Protein AF-A0AAV7E0S9-F1 (afdb_monomer_lite)

Structure (mmCIF, N/CA/C/O backbone):
data_AF-A0AAV7E0S9-F1
#
_entry.id   AF-A0AAV7E0S9-F1
#
loop_
_atom_site.group_PDB
_atom_site.id
_atom_site.type_symbol
_atom_site.label_atom_id
_atom_site.label_alt_id
_atom_site.label_comp_id
_atom_site.label_asym_id
_atom_site.label_entity_id
_atom_site.label_seq_id
_atom_site.pdbx_PDB_ins_code
_atom_site.Cartn_x
_atom_site.Cartn_y
_atom_site.Cartn_z
_atom_site.occupancy
_atom_site.B_iso_or_equiv
_atom_site.auth_seq_id
_atom_site.auth_comp_id
_atom_site.auth_asym_id
_atom_site.auth_atom_id
_atom_site.pdbx_PDB_model_num
ATOM 1 N N . MET A 1 1 ? 12.510 -14.893 -68.184 1.00 37.66 1 MET A N 1
ATOM 2 C CA . MET A 1 1 ? 13.452 -15.260 -67.107 1.00 37.66 1 MET A CA 1
ATOM 3 C C . MET A 1 1 ? 13.163 -14.360 -65.919 1.00 37.66 1 MET A C 1
ATOM 5 O O . MET A 1 1 ? 13.520 -13.194 -65.956 1.00 37.66 1 MET A O 1
ATOM 9 N N . THR A 1 2 ? 12.421 -14.857 -64.933 1.00 32.09 2 THR A N 1
ATOM 10 C CA . THR A 1 2 ? 12.050 -14.130 -63.710 1.00 32.09 2 THR A CA 1
ATOM 11 C C . THR A 1 2 ? 12.703 -14.838 -62.533 1.00 32.09 2 THR A C 1
ATOM 13 O O . THR A 1 2 ? 12.288 -15.932 -62.159 1.00 32.09 2 THR A O 1
ATOM 16 N N . THR A 1 3 ? 13.769 -14.256 -61.996 1.00 35.38 3 THR A N 1
ATOM 17 C CA . THR A 1 3 ? 14.445 -14.736 -60.788 1.00 35.38 3 THR A CA 1
ATOM 18 C C . THR A 1 3 ? 13.772 -14.137 -59.558 1.00 35.38 3 THR A C 1
ATOM 20 O O . THR A 1 3 ? 13.920 -12.948 -59.284 1.00 35.38 3 THR A O 1
ATOM 23 N N . SER A 1 4 ? 13.031 -14.966 -58.823 1.00 32.66 4 SER A N 1
ATOM 24 C CA . SER A 1 4 ? 12.556 -14.667 -57.472 1.00 32.66 4 SER A CA 1
ATOM 25 C C . SER A 1 4 ? 13.720 -14.783 -56.485 1.00 32.66 4 SER A C 1
ATOM 27 O O . SER A 1 4 ? 14.323 -15.846 -56.365 1.00 32.66 4 SER A O 1
ATOM 29 N N . LEU A 1 5 ? 14.034 -13.691 -55.783 1.00 31.86 5 LEU A N 1
ATOM 30 C CA . LEU A 1 5 ? 14.926 -13.696 -54.624 1.00 31.86 5 LEU A CA 1
ATOM 31 C C . LEU A 1 5 ? 14.160 -14.212 -53.399 1.00 31.86 5 LEU A C 1
ATOM 33 O O . LEU A 1 5 ? 13.271 -13.538 -52.882 1.00 31.86 5 LEU A O 1
ATOM 37 N N . THR A 1 6 ? 14.518 -15.398 -52.925 1.00 36.94 6 THR A N 1
ATOM 38 C CA . THR A 1 6 ? 14.133 -15.918 -51.610 1.00 36.94 6 THR A CA 1
ATOM 39 C C . THR A 1 6 ? 15.010 -15.271 -50.534 1.00 36.94 6 THR A C 1
ATOM 41 O O . THR A 1 6 ? 16.235 -15.392 -50.569 1.00 36.94 6 THR A O 1
ATOM 44 N N . LEU A 1 7 ? 14.391 -14.569 -49.577 1.00 34.25 7 LEU A N 1
ATOM 45 C CA . LEU A 1 7 ? 15.068 -14.072 -48.373 1.00 34.25 7 LEU A CA 1
ATOM 46 C C . LEU A 1 7 ? 15.473 -15.241 -47.453 1.00 34.25 7 LEU A C 1
ATOM 48 O O . LEU A 1 7 ? 14.687 -16.177 -47.296 1.00 34.25 7 LEU A O 1
ATOM 52 N N . PRO A 1 8 ? 16.639 -15.176 -46.784 1.00 39.19 8 PRO A N 1
ATOM 53 C CA . PRO A 1 8 ? 17.005 -16.149 -45.765 1.00 39.19 8 PRO A CA 1
ATOM 54 C C . PRO A 1 8 ? 16.226 -15.896 -44.466 1.00 39.19 8 PRO A C 1
ATOM 56 O O . PRO A 1 8 ? 16.182 -14.782 -43.945 1.00 39.19 8 PRO A O 1
ATOM 59 N N . THR A 1 9 ? 15.624 -16.957 -43.936 1.00 38.28 9 THR A N 1
ATOM 60 C CA . THR A 1 9 ? 15.009 -17.006 -42.607 1.00 38.28 9 THR A CA 1
ATOM 61 C C . THR A 1 9 ? 16.105 -16.903 -41.539 1.00 38.28 9 THR A C 1
ATOM 63 O O . THR A 1 9 ? 17.020 -17.724 -41.509 1.00 38.28 9 THR A O 1
ATOM 66 N N . LEU A 1 10 ? 16.035 -15.879 -40.684 1.00 34.81 10 LEU A N 1
ATOM 67 C CA . LEU A 1 10 ? 16.933 -15.706 -39.535 1.00 34.81 10 LEU A CA 1
ATOM 68 C C . LEU A 1 10 ? 16.708 -16.823 -38.494 1.00 34.81 10 LEU A C 1
ATOM 70 O O . LEU A 1 10 ? 15.558 -17.213 -38.276 1.00 34.81 10 LEU A O 1
ATOM 74 N N . PRO A 1 11 ? 17.765 -17.327 -37.827 1.00 38.25 11 PRO A N 1
ATOM 75 C CA . PRO A 1 11 ? 17.615 -18.284 -36.740 1.00 38.25 11 PRO A CA 1
ATOM 76 C C . PRO A 1 11 ? 16.991 -17.608 -35.512 1.00 38.25 11 PRO A C 1
ATOM 78 O O . PRO A 1 11 ? 17.287 -16.455 -35.200 1.00 38.25 11 PRO A O 1
ATOM 81 N N . ALA A 1 12 ? 16.129 -18.340 -34.807 1.00 38.75 12 ALA A N 1
ATOM 82 C CA . ALA A 1 12 ? 15.565 -17.919 -33.533 1.00 38.75 12 ALA A CA 1
ATOM 83 C C . ALA A 1 12 ? 16.687 -17.780 -32.493 1.00 38.75 12 ALA A C 1
ATOM 85 O O . ALA A 1 12 ? 17.199 -18.774 -31.979 1.00 38.75 12 ALA A O 1
ATOM 86 N N . SER A 1 13 ? 17.084 -16.545 -32.194 1.00 35.53 13 SER A N 1
ATOM 87 C CA . SER A 1 13 ? 17.999 -16.249 -31.097 1.00 35.53 13 SER A CA 1
ATOM 88 C C . SER A 1 13 ? 17.303 -16.542 -29.769 1.00 35.53 13 SER A C 1
ATOM 90 O O . SER A 1 13 ? 16.477 -15.760 -29.299 1.00 35.53 13 SER A O 1
ATOM 92 N N . THR A 1 14 ? 17.645 -17.664 -29.141 1.00 39.66 14 THR A N 1
ATOM 93 C CA . THR A 1 14 ? 17.431 -17.889 -27.707 1.00 39.66 14 THR A CA 1
ATOM 94 C C . THR A 1 14 ? 18.266 -16.873 -26.930 1.00 39.66 14 THR A C 1
ATOM 96 O O . THR A 1 14 ? 19.431 -17.106 -26.614 1.00 39.66 14 THR A O 1
ATOM 99 N N . SER A 1 15 ? 17.675 -15.705 -26.683 1.00 41.00 15 SER A N 1
ATOM 100 C CA . SER A 1 15 ? 18.210 -14.672 -25.802 1.00 41.00 15 SER A CA 1
ATOM 101 C C . SER A 1 15 ? 18.203 -15.206 -24.367 1.00 41.00 15 SER A C 1
ATOM 103 O O . SER A 1 15 ? 17.142 -15.411 -23.776 1.00 41.00 15 SER A O 1
ATOM 105 N N . LEU A 1 16 ? 19.390 -15.477 -23.813 1.00 42.72 16 LE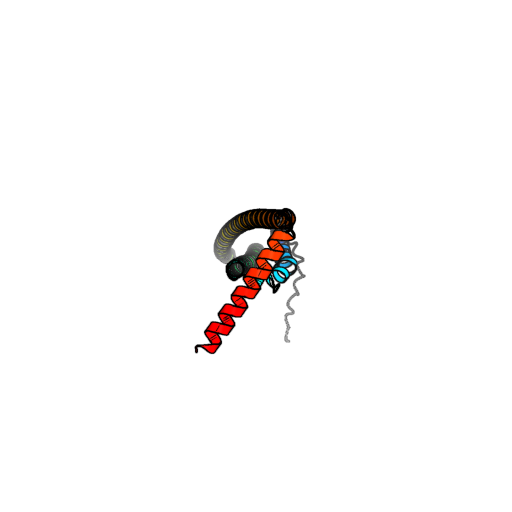U A N 1
ATOM 106 C CA . LEU A 1 16 ? 19.550 -15.630 -22.370 1.00 42.72 16 LEU A CA 1
ATOM 107 C C . LEU A 1 16 ? 19.201 -14.279 -21.733 1.00 42.72 16 LEU A C 1
ATOM 109 O O . LEU A 1 16 ? 19.945 -13.311 -21.889 1.00 42.72 16 LEU A O 1
ATOM 113 N N . ALA A 1 17 ? 18.070 -14.219 -21.029 1.00 44.62 17 ALA A N 1
ATOM 114 C CA . ALA A 1 17 ? 17.696 -13.055 -20.238 1.00 44.62 17 ALA A CA 1
ATOM 115 C C . ALA A 1 17 ? 18.834 -12.709 -19.267 1.00 44.62 17 ALA A C 1
ATOM 117 O O . ALA A 1 17 ? 19.347 -13.575 -18.555 1.00 44.62 17 ALA A O 1
ATOM 118 N N . THR A 1 18 ? 19.237 -11.441 -19.243 1.00 57.47 18 THR A N 1
ATOM 119 C CA . THR A 1 18 ? 20.256 -10.965 -18.302 1.00 57.47 18 THR A CA 1
ATOM 120 C C . THR A 1 18 ? 19.759 -11.126 -16.856 1.00 57.47 18 THR A C 1
ATOM 122 O O . THR A 1 18 ? 18.550 -11.053 -16.616 1.00 57.47 18 THR A O 1
ATOM 125 N N . PRO A 1 19 ? 20.654 -11.299 -15.862 1.00 48.62 19 PRO A N 1
ATOM 126 C CA . PRO A 1 19 ? 20.266 -11.464 -14.456 1.00 48.62 19 PRO A CA 1
ATOM 127 C C . PRO A 1 19 ? 19.319 -10.362 -13.956 1.00 48.62 19 PRO A C 1
ATOM 129 O O . PRO A 1 19 ? 18.388 -10.626 -13.202 1.00 48.62 19 PRO A O 1
ATOM 132 N N . SER A 1 20 ? 19.496 -9.134 -14.450 1.00 44.38 20 SER A N 1
ATOM 133 C CA . SER A 1 20 ? 18.643 -7.981 -14.147 1.00 44.38 20 SER A CA 1
ATOM 134 C C . SER A 1 20 ? 17.226 -8.102 -14.730 1.00 44.38 20 SER A C 1
ATOM 136 O O . SER A 1 20 ? 16.265 -7.711 -14.075 1.00 44.38 20 SER A O 1
ATOM 138 N N . GLN A 1 21 ? 17.067 -8.677 -15.929 1.00 51.97 21 GLN A N 1
ATOM 139 C CA . GLN A 1 21 ? 15.748 -8.969 -16.508 1.00 51.97 21 GLN A CA 1
ATOM 140 C C . GLN A 1 21 ? 15.046 -10.106 -15.765 1.00 51.97 21 GLN A C 1
ATOM 142 O O . GLN A 1 21 ? 13.834 -10.043 -15.565 1.00 51.97 21 GLN A O 1
ATOM 147 N N . GLN A 1 22 ? 15.796 -11.119 -15.316 1.00 56.62 22 GLN A N 1
ATOM 148 C CA . GLN A 1 22 ? 15.237 -12.180 -14.482 1.00 56.62 22 GLN A CA 1
ATOM 149 C C . GLN A 1 22 ? 14.738 -11.613 -13.154 1.00 56.62 22 GLN A C 1
ATOM 151 O O . GLN A 1 22 ? 13.585 -11.857 -12.821 1.00 56.62 22 GLN A O 1
ATOM 156 N N . LEU A 1 23 ? 15.533 -10.780 -12.472 1.00 52.88 23 LEU A N 1
ATOM 157 C CA . LEU A 1 23 ? 15.145 -10.101 -11.231 1.00 52.88 23 LEU A CA 1
ATOM 158 C C . LEU A 1 23 ? 13.904 -9.218 -11.408 1.00 52.88 23 LEU A C 1
ATOM 160 O O . LEU A 1 23 ? 12.963 -9.354 -10.638 1.00 52.88 23 LEU A O 1
ATOM 164 N N . LEU A 1 24 ? 13.840 -8.382 -12.447 1.00 53.94 24 LEU A N 1
ATOM 165 C CA . LEU A 1 24 ? 12.668 -7.531 -12.710 1.00 53.94 24 LEU A CA 1
ATOM 166 C C . LEU A 1 24 ? 11.418 -8.335 -13.096 1.00 53.94 24 LEU A C 1
ATOM 168 O O . LEU A 1 24 ? 10.309 -7.966 -12.711 1.00 53.94 24 LEU A O 1
ATOM 172 N N . SER A 1 25 ? 11.567 -9.441 -13.835 1.00 59.47 25 SER A N 1
ATOM 173 C CA . SER A 1 25 ? 10.435 -10.329 -14.143 1.00 59.47 25 SER A CA 1
ATOM 174 C C . SER A 1 25 ? 9.980 -11.121 -12.917 1.00 59.47 25 SER A C 1
ATOM 176 O O . SER A 1 25 ? 8.787 -11.346 -12.746 1.00 59.47 25 SER A O 1
ATOM 178 N N . HIS A 1 26 ? 10.916 -11.503 -12.046 1.00 59.47 26 HIS A N 1
ATOM 179 C CA . HIS A 1 26 ? 10.638 -12.285 -10.851 1.00 59.47 26 HIS A CA 1
ATOM 180 C C . HIS A 1 26 ? 10.014 -11.406 -9.769 1.00 59.47 26 HIS A C 1
ATOM 182 O O . HIS A 1 26 ? 8.978 -11.765 -9.236 1.00 59.47 26 HIS A O 1
ATOM 188 N N . VAL A 1 27 ? 10.558 -10.213 -9.515 1.00 61.06 27 VAL A N 1
ATOM 189 C CA . VAL A 1 27 ? 9.985 -9.235 -8.578 1.00 61.06 27 VAL A CA 1
ATOM 190 C C . VAL A 1 27 ? 8.634 -8.734 -9.082 1.00 61.06 27 VAL A C 1
ATOM 192 O O . VAL A 1 27 ? 7.668 -8.752 -8.325 1.00 61.06 27 VAL A O 1
ATOM 195 N N . GLY A 1 28 ? 8.523 -8.372 -10.366 1.00 61.47 28 GLY A N 1
ATOM 196 C CA . GLY A 1 28 ? 7.249 -7.963 -10.961 1.00 61.47 28 GLY A CA 1
ATOM 197 C C . GLY A 1 28 ? 6.204 -9.083 -10.940 1.00 61.47 28 GLY A C 1
ATOM 198 O O . GLY A 1 28 ? 5.054 -8.843 -10.584 1.00 61.47 28 GLY A O 1
ATOM 199 N N . GLY A 1 29 ? 6.607 -10.317 -11.255 1.00 65.31 29 GLY A N 1
ATOM 200 C CA . GLY A 1 29 ? 5.747 -11.500 -11.210 1.00 65.31 29 GLY A CA 1
ATOM 201 C C . GLY A 1 29 ? 5.296 -11.855 -9.795 1.00 65.31 29 GLY A C 1
ATOM 202 O O . GLY A 1 29 ? 4.108 -12.068 -9.577 1.00 65.31 29 GLY A O 1
ATOM 203 N N . VAL A 1 30 ? 6.213 -11.848 -8.824 1.00 68.00 30 VAL A N 1
ATOM 204 C CA . VAL A 1 30 ? 5.919 -12.115 -7.410 1.00 68.00 30 VAL A CA 1
ATOM 205 C C . VAL A 1 30 ? 5.025 -11.021 -6.830 1.00 68.00 30 VAL A C 1
ATOM 207 O O . VAL A 1 30 ? 4.052 -11.353 -6.163 1.00 68.00 30 VAL A O 1
ATOM 210 N N . MET A 1 31 ? 5.264 -9.739 -7.127 1.00 58.69 31 MET A N 1
ATOM 211 C CA . MET A 1 31 ? 4.368 -8.661 -6.687 1.00 58.69 31 MET A CA 1
ATOM 212 C C . MET A 1 31 ? 2.963 -8.795 -7.281 1.00 58.69 31 MET A C 1
ATOM 214 O O . MET A 1 31 ? 1.985 -8.709 -6.542 1.00 58.69 31 MET A O 1
ATOM 218 N N . LEU A 1 32 ? 2.842 -9.061 -8.588 1.00 63.41 32 LEU A N 1
ATOM 219 C CA . LEU A 1 32 ? 1.545 -9.282 -9.245 1.00 63.41 32 LEU A CA 1
ATOM 220 C C . LEU A 1 32 ? 0.809 -10.507 -8.690 1.00 63.41 32 LEU A C 1
ATOM 222 O O . LEU A 1 32 ? -0.418 -10.492 -8.576 1.00 63.41 32 LEU A O 1
ATOM 226 N N . GLN A 1 33 ? 1.546 -11.559 -8.342 1.00 63.84 33 GLN A N 1
ATOM 227 C CA . GLN A 1 33 ? 0.989 -12.804 -7.827 1.00 63.84 33 GLN A CA 1
ATOM 228 C C . GLN A 1 33 ? 0.574 -12.679 -6.356 1.00 63.84 33 GLN A C 1
ATOM 230 O O . GLN A 1 33 ? -0.543 -13.049 -6.009 1.00 63.84 33 GLN A O 1
ATOM 235 N N . VAL A 1 34 ? 1.397 -12.053 -5.508 1.00 65.19 34 VAL A N 1
ATOM 236 C CA . VAL A 1 34 ? 1.030 -11.705 -4.123 1.00 65.19 34 VAL A CA 1
ATOM 237 C C . VAL A 1 34 ? -0.187 -10.779 -4.106 1.00 65.19 34 VAL A C 1
ATOM 239 O O . VAL A 1 34 ? -1.102 -10.979 -3.308 1.00 65.19 34 VAL A O 1
ATOM 242 N N . TRP A 1 35 ? -0.249 -9.810 -5.023 1.00 61.53 35 TRP A N 1
ATOM 243 C CA . TRP A 1 35 ? -1.396 -8.917 -5.143 1.00 61.53 35 TRP A CA 1
ATOM 244 C C . TRP A 1 35 ? -2.680 -9.676 -5.493 1.00 61.53 35 TRP A C 1
ATOM 246 O O . TRP A 1 35 ? -3.667 -9.548 -4.766 1.00 61.53 35 TRP A O 1
ATOM 256 N N . ARG A 1 36 ? -2.646 -10.505 -6.549 1.00 62.44 36 ARG A N 1
ATOM 257 C CA . ARG A 1 36 ? -3.797 -11.294 -7.020 1.00 62.44 36 ARG A CA 1
ATOM 258 C C . ARG A 1 36 ? -4.282 -12.298 -5.974 1.00 62.44 36 ARG A C 1
ATOM 260 O O . ARG A 1 36 ? -5.489 -12.440 -5.785 1.00 62.44 36 ARG A O 1
ATOM 267 N N . ASP A 1 37 ? -3.356 -12.987 -5.315 1.00 59.59 37 ASP A N 1
ATOM 268 C CA . ASP A 1 37 ? -3.689 -14.163 -4.511 1.00 59.59 37 ASP A CA 1
ATOM 269 C C . ASP A 1 37 ? -3.928 -13.823 -3.031 1.00 59.59 37 ASP A C 1
ATOM 271 O O . ASP A 1 37 ? -4.678 -14.530 -2.359 1.00 59.59 37 ASP A O 1
ATOM 275 N N . GLN A 1 38 ? -3.329 -12.745 -2.505 1.00 61.38 38 GLN A N 1
ATOM 276 C CA . GLN A 1 38 ? -3.401 -12.421 -1.071 1.00 61.38 38 GLN A CA 1
ATOM 277 C C . GLN A 1 38 ? -4.124 -11.107 -0.760 1.00 61.38 38 GLN A C 1
ATOM 279 O O . GLN A 1 38 ? -4.836 -11.037 0.244 1.00 61.38 38 GLN A O 1
ATOM 284 N N . ILE A 1 39 ? -3.970 -10.074 -1.595 1.00 57.25 39 ILE A N 1
ATOM 285 C CA . ILE A 1 39 ? -4.474 -8.725 -1.287 1.00 57.25 39 ILE A CA 1
ATOM 286 C C . ILE A 1 39 ? -5.893 -8.524 -1.832 1.00 57.25 39 ILE A C 1
ATOM 288 O O . ILE A 1 39 ? -6.784 -8.112 -1.085 1.00 57.25 39 ILE A O 1
ATOM 292 N N . THR A 1 40 ? -6.141 -8.869 -3.102 1.00 58.41 40 THR A N 1
ATOM 293 C CA . THR A 1 40 ? -7.457 -8.674 -3.745 1.00 58.41 40 THR A CA 1
ATOM 294 C C . THR A 1 40 ? -8.613 -9.370 -3.002 1.00 58.41 40 THR A C 1
ATOM 296 O O . THR A 1 40 ? -9.648 -8.734 -2.804 1.00 58.41 40 THR A O 1
ATOM 299 N N . PRO A 1 41 ? -8.473 -10.624 -2.520 1.00 57.81 41 PRO A N 1
ATOM 300 C CA . PRO A 1 41 ? -9.559 -11.308 -1.813 1.00 57.81 41 PRO A CA 1
ATOM 301 C C . PRO A 1 41 ? -9.844 -10.730 -0.420 1.00 57.81 41 PRO A C 1
ATOM 303 O O . PRO A 1 41 ? -10.984 -10.767 0.035 1.00 57.81 41 PRO A O 1
ATOM 306 N N . ARG A 1 42 ? -8.822 -10.197 0.267 1.00 56.62 42 ARG A N 1
ATOM 307 C CA . ARG A 1 42 ? -8.949 -9.670 1.636 1.00 56.62 42 ARG A CA 1
ATOM 308 C C . ARG A 1 42 ? -9.558 -8.272 1.673 1.00 56.62 42 ARG A C 1
ATOM 310 O O . ARG A 1 42 ? -10.380 -8.006 2.542 1.00 56.62 42 ARG A O 1
ATOM 317 N N . MET A 1 43 ? -9.217 -7.415 0.709 1.00 49.41 43 MET A N 1
ATOM 318 C CA . MET A 1 43 ? -9.776 -6.058 0.619 1.00 49.41 43 MET A CA 1
ATOM 319 C C . MET A 1 43 ? -11.208 -6.015 0.070 1.00 49.41 43 MET A C 1
ATOM 321 O O . MET A 1 43 ? -11.935 -5.065 0.334 1.00 49.41 43 MET A O 1
ATOM 325 N N . LEU A 1 44 ? -11.639 -7.050 -0.659 1.00 54.00 44 LEU A N 1
ATOM 326 C CA . LEU A 1 44 ? -13.015 -7.182 -1.156 1.00 54.00 44 LEU A CA 1
ATOM 327 C C . LEU A 1 44 ? -13.945 -7.929 -0.185 1.00 54.00 44 LEU A C 1
ATOM 329 O O . LEU A 1 44 ? -15.097 -8.197 -0.531 1.00 54.00 44 LEU A O 1
ATOM 333 N N . SER A 1 45 ? -13.473 -8.273 1.019 1.00 55.75 45 SER A N 1
ATOM 334 C CA . SER A 1 45 ? -14.324 -8.926 2.011 1.00 55.75 45 SER A CA 1
ATOM 335 C C . SER A 1 45 ? -15.383 -7.936 2.527 1.00 55.75 45 SER A C 1
ATOM 337 O O . SER A 1 45 ? -15.021 -6.844 2.974 1.00 55.75 45 SER A O 1
ATOM 339 N N . PRO A 1 46 ? -16.685 -8.285 2.498 1.00 55.84 46 PRO A N 1
ATOM 340 C CA . PRO A 1 46 ? -17.773 -7.368 2.847 1.00 55.84 46 PRO A CA 1
ATOM 341 C C . PRO A 1 46 ? -17.698 -6.807 4.276 1.00 55.84 46 PRO A C 1
ATOM 343 O O . PRO A 1 46 ? -18.286 -5.759 4.545 1.00 55.84 46 PRO A O 1
ATOM 346 N N . ASP A 1 47 ? -16.955 -7.462 5.170 1.00 54.12 47 ASP A N 1
ATOM 347 C CA . ASP A 1 47 ? -16.751 -7.014 6.549 1.00 54.12 47 ASP A CA 1
ATOM 348 C C . ASP A 1 47 ? -15.790 -5.815 6.664 1.00 54.12 47 ASP A C 1
ATOM 350 O O . ASP A 1 47 ? -15.962 -4.990 7.555 1.00 54.12 47 ASP A O 1
ATOM 354 N N . VAL A 1 48 ? -14.834 -5.658 5.738 1.00 52.44 48 VAL A N 1
ATOM 355 C CA . VAL A 1 48 ? -13.866 -4.537 5.724 1.00 52.44 48 VAL A CA 1
ATOM 356 C C . VAL A 1 48 ? -14.481 -3.271 5.110 1.00 52.44 48 VAL A C 1
ATOM 358 O O . VAL A 1 48 ? -14.127 -2.153 5.468 1.00 52.44 48 VAL A O 1
ATOM 361 N N . VAL A 1 49 ? -15.464 -3.432 4.220 1.00 51.56 49 VAL A N 1
ATOM 362 C CA . VAL A 1 49 ? -16.109 -2.331 3.478 1.00 51.56 49 VAL A CA 1
ATOM 363 C C . VAL A 1 49 ? -17.078 -1.510 4.349 1.00 51.56 49 VAL A C 1
ATOM 365 O O . VAL A 1 49 ? -17.473 -0.411 3.962 1.00 51.56 49 VAL A O 1
ATOM 368 N N . ARG A 1 50 ? -17.475 -2.005 5.531 1.00 54.41 50 ARG A N 1
ATOM 369 C CA . ARG A 1 50 ? -18.431 -1.305 6.411 1.00 54.41 50 ARG A CA 1
ATOM 370 C C . ARG A 1 50 ? -17.832 -0.145 7.205 1.00 54.41 50 ARG A C 1
ATOM 372 O O . ARG A 1 50 ? -18.591 0.751 7.569 1.00 54.41 50 ARG A O 1
ATOM 379 N N . ASP A 1 51 ? -16.518 -0.117 7.418 1.00 51.75 51 ASP A N 1
ATOM 380 C CA . ASP A 1 51 ? -15.845 1.028 8.033 1.00 51.75 51 ASP A CA 1
ATOM 381 C C . ASP A 1 51 ? -15.391 2.012 6.953 1.00 51.75 51 ASP A C 1
ATOM 383 O O . ASP A 1 51 ? -14.399 1.817 6.251 1.00 51.75 51 ASP A O 1
ATOM 387 N N . THR A 1 52 ? -16.133 3.111 6.810 1.00 51.31 52 THR A N 1
ATOM 388 C CA . THR A 1 52 ? -15.909 4.114 5.758 1.00 51.31 52 THR A CA 1
ATOM 389 C C . THR A 1 52 ? -14.545 4.804 5.843 1.00 51.31 52 THR A C 1
ATOM 391 O O . THR A 1 52 ? -14.082 5.328 4.837 1.00 51.31 52 THR A O 1
ATOM 394 N N . SER A 1 53 ? -13.895 4.801 7.013 1.00 53.25 53 SER A N 1
ATOM 395 C CA . SER A 1 53 ? -12.522 5.303 7.190 1.00 53.25 53 SER A CA 1
ATOM 396 C C . SER A 1 53 ? -11.490 4.341 6.589 1.00 53.25 53 SER A C 1
ATOM 398 O O . SER A 1 53 ? -10.687 4.766 5.764 1.00 53.25 53 SER A O 1
ATOM 400 N N . LEU A 1 54 ? -11.581 3.042 6.891 1.00 54.97 54 LEU A N 1
ATOM 401 C CA . LEU A 1 54 ? -10.709 2.004 6.322 1.00 54.97 54 LEU A CA 1
ATOM 402 C C . LEU A 1 54 ? -10.889 1.856 4.804 1.00 54.97 54 LEU A C 1
ATOM 404 O O . LEU A 1 54 ? -9.938 1.564 4.080 1.00 54.97 54 LEU A O 1
ATOM 408 N N . ALA A 1 55 ? -12.097 2.108 4.296 1.00 56.03 55 ALA A N 1
ATOM 409 C CA . ALA A 1 55 ? -12.379 2.078 2.864 1.00 56.03 55 ALA A CA 1
ATOM 410 C C . ALA A 1 55 ? -11.674 3.202 2.074 1.00 56.03 55 ALA A C 1
ATOM 412 O O . ALA A 1 55 ? -11.383 3.024 0.888 1.00 56.03 55 ALA A O 1
ATOM 413 N N . VAL A 1 56 ? -11.400 4.358 2.691 1.00 58.31 56 VAL A N 1
ATOM 414 C CA . VAL A 1 56 ? -10.675 5.465 2.038 1.00 58.31 56 VAL A CA 1
ATOM 415 C C . VAL A 1 56 ? -9.182 5.143 1.947 1.00 58.31 56 VAL A C 1
ATOM 417 O O . VAL A 1 56 ? -8.609 5.265 0.862 1.00 58.31 56 VAL A O 1
ATOM 420 N N . ASP A 1 57 ? -8.592 4.627 3.026 1.00 65.75 57 ASP A N 1
ATOM 421 C CA . ASP A 1 57 ? -7.173 4.248 3.063 1.00 65.75 57 ASP A CA 1
ATOM 422 C C . ASP A 1 57 ? -6.879 3.047 2.151 1.00 65.75 57 ASP A C 1
ATOM 424 O O . ASP A 1 57 ? -5.916 3.060 1.381 1.00 65.75 57 ASP A O 1
ATOM 428 N N . ALA A 1 58 ? -7.773 2.053 2.107 1.00 62.97 58 ALA A N 1
ATOM 429 C CA . ALA A 1 58 ? -7.651 0.922 1.187 1.00 62.97 58 ALA A CA 1
ATOM 430 C C . ALA A 1 58 ? -7.679 1.361 -0.290 1.00 62.97 58 ALA A C 1
ATOM 432 O O . ALA A 1 58 ? -6.892 0.870 -1.099 1.00 62.97 58 ALA A O 1
ATOM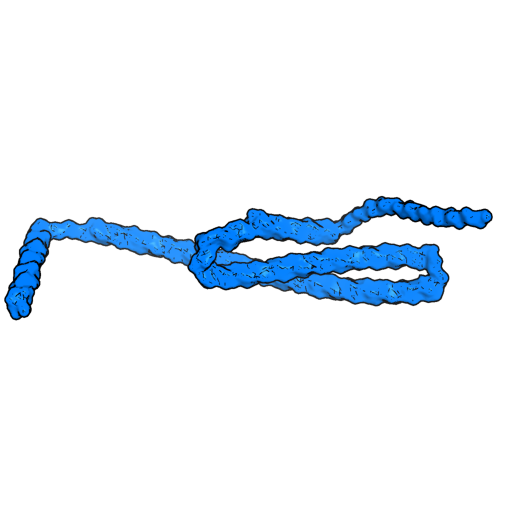 433 N N . ASN A 1 59 ? -8.540 2.317 -0.660 1.00 69.94 59 ASN A N 1
ATOM 434 C CA . ASN A 1 59 ? -8.584 2.842 -2.029 1.00 69.94 59 ASN A CA 1
ATOM 435 C C . ASN A 1 59 ? -7.319 3.631 -2.396 1.00 69.94 59 ASN A C 1
ATOM 437 O O . ASN A 1 59 ? -6.859 3.545 -3.538 1.00 69.94 59 ASN A O 1
ATOM 441 N N . PHE A 1 60 ? -6.742 4.373 -1.447 1.00 71.19 60 PHE A N 1
ATOM 442 C CA . PHE A 1 60 ? -5.465 5.058 -1.645 1.00 71.19 60 PHE A CA 1
ATOM 443 C C . PHE A 1 60 ? -4.329 4.056 -1.900 1.00 71.19 60 PHE A C 1
ATOM 445 O O . PHE A 1 60 ? -3.620 4.174 -2.902 1.00 71.19 60 PHE A O 1
ATOM 452 N N . ILE A 1 61 ? -4.231 3.013 -1.069 1.00 67.06 61 ILE A N 1
ATOM 453 C CA . ILE A 1 61 ? -3.237 1.939 -1.214 1.00 67.06 61 ILE A CA 1
ATOM 454 C C . ILE A 1 61 ? -3.413 1.203 -2.550 1.00 67.06 61 ILE A C 1
ATOM 456 O O . ILE A 1 61 ? -2.441 0.995 -3.277 1.00 67.06 61 ILE A O 1
ATOM 460 N N . ILE A 1 62 ? -4.648 0.858 -2.935 1.00 72.12 62 ILE A N 1
ATOM 461 C CA . ILE A 1 62 ? -4.942 0.208 -4.226 1.00 72.12 62 ILE A CA 1
ATOM 462 C C . ILE A 1 62 ? -4.475 1.081 -5.395 1.00 72.12 62 ILE A C 1
ATOM 464 O O . ILE A 1 62 ? -3.860 0.571 -6.334 1.00 72.12 62 ILE A O 1
ATOM 468 N N . ARG A 1 63 ? -4.732 2.392 -5.344 1.00 75.50 63 ARG A N 1
ATOM 469 C CA . ARG A 1 63 ? -4.310 3.325 -6.393 1.00 75.50 63 ARG A CA 1
ATOM 470 C C . ARG A 1 63 ? -2.787 3.413 -6.489 1.00 75.50 63 ARG A C 1
ATOM 472 O O . ARG A 1 63 ? -2.255 3.351 -7.595 1.00 75.50 63 ARG A O 1
ATOM 479 N N . LYS A 1 64 ? -2.088 3.486 -5.353 1.00 73.31 64 LYS A N 1
ATOM 480 C CA . LYS A 1 64 ? -0.619 3.505 -5.316 1.00 73.31 64 LYS A CA 1
ATOM 481 C C . LYS A 1 64 ? -0.008 2.218 -5.856 1.00 73.31 64 LYS A C 1
ATOM 483 O O . LYS A 1 64 ? 0.913 2.264 -6.665 1.00 73.31 64 LYS A O 1
ATOM 488 N N . LEU A 1 65 ? -0.583 1.068 -5.518 1.00 70.81 65 LEU A N 1
ATOM 489 C CA . LEU A 1 65 ? -0.149 -0.218 -6.066 1.00 70.81 65 LEU A CA 1
ATOM 490 C C . LEU A 1 65 ? -0.381 -0.322 -7.583 1.00 70.81 65 LEU A C 1
ATOM 492 O O . LEU A 1 65 ? 0.447 -0.893 -8.294 1.00 70.81 65 LEU A O 1
ATOM 496 N N . GLN A 1 66 ? -1.475 0.245 -8.102 1.00 75.88 66 GLN A N 1
ATOM 497 C CA . GLN A 1 66 ? -1.713 0.321 -9.547 1.00 75.88 66 GLN A CA 1
ATOM 498 C C . GLN A 1 66 ? -0.697 1.228 -10.256 1.00 75.88 66 GLN A C 1
ATOM 500 O O . GLN A 1 66 ? -0.232 0.865 -11.338 1.00 75.88 66 GLN A O 1
ATOM 505 N N . GLU A 1 67 ? -0.327 2.363 -9.652 1.00 75.44 67 GLU A N 1
ATOM 506 C CA . GLU A 1 67 ? 0.742 3.247 -10.147 1.00 75.44 67 GLU A CA 1
ATOM 507 C C . GLU A 1 67 ? 2.076 2.487 -10.231 1.00 75.44 67 GLU A C 1
ATOM 509 O O . GLU A 1 67 ? 2.650 2.379 -11.317 1.00 75.44 67 GLU A O 1
ATOM 514 N N . VAL A 1 68 ? 2.490 1.826 -9.143 1.00 72.62 68 VAL A N 1
ATOM 515 C CA . VAL A 1 68 ? 3.726 1.022 -9.097 1.00 72.62 68 VAL A CA 1
ATOM 516 C C . VAL A 1 68 ? 3.711 -0.104 -10.136 1.00 72.62 68 VAL A C 1
ATOM 518 O O . VAL A 1 68 ? 4.678 -0.290 -10.875 1.00 72.62 68 VAL A O 1
ATOM 521 N N . SER A 1 69 ? 2.602 -0.840 -10.269 1.00 76.06 69 SER A N 1
ATOM 522 C CA . SER A 1 69 ? 2.478 -1.899 -11.282 1.00 76.06 69 SER A CA 1
ATOM 523 C C . SER A 1 69 ? 2.619 -1.360 -12.710 1.00 76.06 69 SER A C 1
ATOM 525 O O . SER A 1 69 ? 3.173 -2.037 -13.587 1.00 76.06 69 SER A O 1
ATOM 527 N N . HIS A 1 70 ? 2.099 -0.161 -12.969 1.00 76.75 70 HIS A N 1
ATOM 528 C CA . HIS A 1 70 ? 2.202 0.477 -14.272 1.00 76.75 70 HIS A CA 1
ATOM 529 C C . HIS A 1 70 ? 3.646 0.915 -14.563 1.00 76.75 70 HIS A C 1
ATOM 531 O O . HIS A 1 70 ? 4.143 0.698 -15.674 1.00 76.75 70 HIS A O 1
ATOM 537 N N . ASP A 1 71 ? 4.351 1.437 -13.561 1.00 75.62 71 ASP A N 1
ATOM 538 C CA . ASP A 1 71 ? 5.748 1.855 -13.683 1.00 75.62 71 ASP A CA 1
ATOM 539 C C . ASP A 1 71 ? 6.705 0.670 -13.860 1.00 75.62 71 ASP A C 1
ATOM 541 O O . ASP A 1 71 ? 7.574 0.713 -14.736 1.00 75.62 71 ASP A O 1
ATOM 545 N N . VAL A 1 72 ? 6.472 -0.452 -13.170 1.00 75.06 72 VAL A N 1
ATOM 546 C CA . VAL A 1 72 ? 7.203 -1.714 -13.403 1.00 75.06 72 VAL A CA 1
ATOM 547 C C . VAL A 1 72 ? 7.039 -2.191 -14.850 1.00 75.06 72 VAL A C 1
ATOM 549 O O . VAL A 1 72 ? 8.005 -2.615 -15.491 1.00 75.06 72 VAL A O 1
ATOM 552 N N . THR A 1 73 ? 5.837 -2.068 -15.415 1.00 78.25 73 THR A N 1
ATOM 553 C CA . THR A 1 73 ? 5.587 -2.441 -16.816 1.00 78.25 73 THR A CA 1
ATOM 554 C C . THR A 1 73 ? 6.340 -1.516 -17.782 1.00 78.25 73 THR A C 1
ATOM 556 O O . THR A 1 73 ? 6.942 -1.981 -18.754 1.00 78.25 73 THR A O 1
ATOM 559 N N . ARG A 1 74 ? 6.383 -0.204 -17.507 1.00 77.19 74 ARG A N 1
ATOM 560 C CA . ARG A 1 74 ? 7.176 0.755 -18.300 1.00 77.19 74 ARG A CA 1
ATOM 561 C C . ARG A 1 74 ? 8.672 0.453 -18.224 1.00 77.19 74 ARG A C 1
ATOM 563 O O . ARG A 1 74 ? 9.337 0.458 -19.261 1.00 77.19 74 ARG A O 1
ATOM 570 N N . LEU A 1 75 ? 9.188 0.137 -17.035 1.00 75.19 75 LEU A N 1
ATOM 571 C CA . LEU A 1 75 ? 10.580 -0.268 -16.810 1.00 75.19 75 LEU A CA 1
ATOM 572 C C . LEU A 1 75 ? 10.961 -1.499 -17.644 1.00 75.19 75 LEU A C 1
ATOM 574 O O . LEU A 1 75 ? 12.023 -1.517 -18.274 1.00 75.19 75 LEU A O 1
ATOM 578 N N . GLN A 1 76 ? 10.083 -2.504 -17.722 1.00 78.62 76 GLN A N 1
ATOM 579 C CA . GLN A 1 76 ? 10.307 -3.685 -18.563 1.00 78.62 76 GLN A CA 1
ATOM 580 C C . GLN A 1 76 ? 10.401 -3.323 -20.052 1.00 78.62 76 GLN A C 1
ATOM 582 O O . GLN A 1 76 ? 11.338 -3.753 -20.730 1.00 78.62 76 GLN A O 1
ATOM 587 N N . VAL A 1 77 ? 9.494 -2.480 -20.555 1.00 82.56 77 VAL A N 1
ATOM 588 C CA . VAL A 1 77 ? 9.522 -2.019 -21.955 1.00 82.56 77 VAL A CA 1
ATOM 589 C C . VAL A 1 77 ? 10.793 -1.219 -22.254 1.00 82.56 77 VAL A C 1
ATOM 591 O O . VAL A 1 77 ? 11.416 -1.425 -23.299 1.00 82.56 77 VAL A O 1
ATOM 594 N N . TYR A 1 78 ? 11.219 -0.329 -21.352 1.00 77.06 78 TYR A N 1
ATOM 595 C CA . TYR A 1 78 ? 12.464 0.424 -21.530 1.00 77.06 78 TYR A CA 1
ATOM 596 C C . TYR A 1 78 ? 13.690 -0.485 -21.541 1.00 77.06 78 TYR A C 1
ATOM 598 O O . TYR A 1 78 ? 14.557 -0.321 -22.398 1.00 77.06 78 TYR A O 1
ATOM 606 N N . THR A 1 79 ? 13.725 -1.487 -20.665 1.00 77.75 79 THR A N 1
ATOM 607 C CA . THR A 1 79 ? 14.810 -2.474 -20.614 1.00 77.75 79 THR A CA 1
ATOM 608 C C . THR A 1 79 ? 14.900 -3.275 -21.916 1.00 77.75 79 THR A C 1
ATOM 610 O O . THR A 1 79 ? 15.992 -3.477 -22.445 1.00 77.75 79 THR A O 1
ATOM 613 N N . GLN A 1 80 ? 13.762 -3.689 -22.484 1.00 82.12 80 GLN A N 1
ATOM 614 C CA . GLN A 1 80 ? 13.725 -4.381 -23.777 1.00 82.12 80 GLN A CA 1
ATOM 615 C C . GLN A 1 80 ? 14.194 -3.482 -24.930 1.00 82.12 80 GLN A C 1
ATOM 617 O O . GLN A 1 80 ? 14.984 -3.921 -25.764 1.00 82.12 80 GLN A O 1
ATOM 622 N N . LYS A 1 81 ? 13.765 -2.212 -24.965 1.00 80.44 81 LYS A N 1
ATOM 623 C CA . LYS A 1 81 ? 14.213 -1.244 -25.983 1.00 80.44 81 LYS A CA 1
ATOM 624 C C . LYS A 1 81 ? 15.715 -0.976 -25.907 1.00 80.44 81 LYS A C 1
ATOM 626 O O . LYS A 1 81 ? 16.375 -0.938 -26.941 1.00 80.44 81 LYS A O 1
ATOM 631 N N . LEU A 1 82 ? 16.255 -0.830 -24.696 1.00 77.81 82 LEU A N 1
ATOM 632 C CA . LEU A 1 82 ? 17.693 -0.685 -24.461 1.00 77.81 82 LEU A CA 1
ATOM 633 C C . LEU A 1 82 ? 18.477 -1.892 -24.978 1.00 77.81 82 LEU A C 1
ATOM 635 O O . LEU A 1 82 ? 19.528 -1.718 -25.589 1.00 77.81 82 LEU A O 1
ATOM 639 N N . GLN A 1 83 ? 17.957 -3.104 -24.776 1.00 82.88 83 GLN A N 1
ATOM 640 C CA . GLN A 1 83 ? 18.593 -4.310 -25.298 1.00 82.88 83 GLN A CA 1
ATOM 641 C C . GLN A 1 83 ? 18.572 -4.344 -26.832 1.00 82.88 83 GLN A C 1
ATOM 643 O O . GLN A 1 83 ? 19.616 -4.539 -27.445 1.00 82.88 83 GLN A O 1
ATOM 648 N N . ALA A 1 84 ? 17.426 -4.055 -27.454 1.00 80.06 84 ALA A N 1
ATOM 649 C CA . ALA A 1 84 ? 17.312 -4.012 -28.912 1.00 80.06 84 ALA A CA 1
ATOM 650 C C . ALA A 1 84 ? 18.253 -2.971 -29.547 1.00 80.06 84 ALA A C 1
ATOM 652 O O . ALA A 1 84 ? 18.840 -3.224 -30.596 1.00 80.06 84 ALA A O 1
ATOM 653 N N . LEU A 1 85 ? 18.438 -1.811 -28.905 1.00 76.88 85 LEU A N 1
ATOM 654 C CA . LEU A 1 85 ? 19.388 -0.793 -29.362 1.00 76.88 85 LEU A CA 1
ATOM 655 C C . LEU A 1 85 ? 20.842 -1.264 -29.267 1.00 76.88 85 LEU A C 1
ATOM 657 O O . LEU A 1 85 ? 21.602 -1.042 -30.208 1.00 76.88 85 LEU A O 1
ATOM 661 N N . LYS A 1 86 ? 21.223 -1.955 -28.185 1.00 76.94 86 LYS A N 1
ATOM 662 C CA . LYS A 1 86 ? 22.561 -2.559 -28.060 1.00 76.94 86 LYS A CA 1
ATOM 663 C C . LYS A 1 86 ? 22.816 -3.602 -29.147 1.00 76.94 86 LYS A C 1
ATOM 665 O O . LYS A 1 86 ? 23.894 -3.623 -29.740 1.00 76.94 86 LYS A O 1
ATOM 670 N N . ASP A 1 87 ? 21.815 -4.422 -29.449 1.00 80.88 87 ASP A N 1
ATOM 671 C CA . ASP A 1 87 ? 21.910 -5.436 -30.499 1.00 80.88 87 ASP A CA 1
ATOM 672 C C . ASP A 1 87 ? 22.036 -4.779 -31.891 1.00 80.88 87 ASP A C 1
ATOM 674 O O . ASP A 1 87 ? 22.835 -5.215 -32.724 1.00 80.88 87 ASP A O 1
ATOM 678 N N . MET A 1 88 ? 21.322 -3.671 -32.137 1.00 73.88 88 MET A N 1
ATOM 679 C CA . MET A 1 88 ? 21.461 -2.882 -33.369 1.00 73.88 88 MET A CA 1
ATOM 680 C C . MET A 1 88 ? 22.819 -2.174 -33.484 1.00 73.88 88 MET A C 1
ATOM 682 O O . MET A 1 88 ? 23.377 -2.153 -34.581 1.00 73.88 88 MET A O 1
ATOM 686 N N . GLU A 1 89 ? 23.383 -1.635 -32.395 1.00 74.12 89 GLU A N 1
ATOM 687 C CA . GLU A 1 89 ? 24.743 -1.063 -32.404 1.00 74.12 89 GLU A CA 1
ATOM 688 C C . GLU A 1 89 ? 25.778 -2.133 -32.788 1.00 74.12 89 GLU A C 1
ATOM 690 O O . GLU A 1 89 ? 26.679 -1.870 -33.590 1.00 74.12 89 GLU A O 1
ATOM 695 N N . SER A 1 90 ? 25.609 -3.361 -32.284 1.00 75.25 90 SER A N 1
ATOM 696 C CA . SER A 1 90 ? 26.451 -4.506 -32.643 1.00 75.25 90 SER A CA 1
ATOM 697 C C . SER A 1 90 ? 26.353 -4.848 -34.138 1.00 75.25 90 SER A C 1
ATOM 699 O O . SER A 1 90 ? 27.377 -4.945 -34.817 1.00 75.25 90 SER A O 1
ATOM 701 N N . LEU A 1 91 ? 25.133 -4.929 -34.685 1.00 71.44 91 LEU A N 1
ATOM 702 C CA . LEU A 1 91 ? 24.880 -5.242 -36.101 1.00 71.44 91 LEU A CA 1
ATOM 703 C C . LEU A 1 91 ? 25.333 -4.128 -37.064 1.00 71.44 91 LEU A C 1
ATOM 705 O O . LEU A 1 91 ? 25.831 -4.409 -38.159 1.00 71.44 91 LEU A O 1
ATOM 709 N N . ALA A 1 92 ? 25.205 -2.856 -36.673 1.00 65.19 92 ALA A N 1
ATOM 710 C CA . ALA A 1 92 ? 25.646 -1.708 -37.471 1.00 65.19 92 ALA A CA 1
ATOM 711 C C . ALA A 1 92 ? 27.177 -1.666 -37.661 1.00 65.19 92 ALA A C 1
ATOM 713 O O . ALA A 1 92 ? 27.679 -1.101 -38.643 1.00 65.19 92 ALA A O 1
ATOM 714 N N . GLY A 1 93 ? 27.933 -2.321 -36.772 1.00 61.62 93 GLY A N 1
ATOM 715 C CA . GLY A 1 93 ? 29.373 -2.518 -36.921 1.00 61.62 93 GLY A CA 1
ATOM 716 C C . GLY A 1 93 ? 29.755 -3.243 -38.218 1.00 61.62 93 GLY A C 1
ATOM 717 O O . GLY A 1 93 ? 30.767 -2.899 -38.834 1.00 61.62 93 GLY A O 1
ATOM 718 N N . GLU A 1 94 ? 28.915 -4.163 -38.702 1.00 62.50 94 GLU A N 1
ATOM 719 C CA . GLU A 1 94 ? 29.335 -5.189 -39.662 1.00 62.50 94 GLU A CA 1
ATOM 720 C C . GLU A 1 94 ? 29.075 -4.847 -41.148 1.00 62.50 94 GLU A C 1
ATOM 722 O O . GLU A 1 94 ? 29.754 -5.397 -42.012 1.00 62.50 94 GLU A O 1
ATOM 727 N N . LYS A 1 95 ? 28.162 -3.912 -41.495 1.00 58.84 95 LYS A N 1
ATOM 728 C CA . LYS A 1 95 ? 27.731 -3.709 -42.910 1.00 58.84 95 LYS A CA 1
ATOM 729 C C . LYS A 1 95 ? 27.648 -2.276 -43.478 1.00 58.84 95 LYS A C 1
ATOM 731 O O . LYS A 1 95 ? 27.392 -2.138 -44.671 1.00 58.84 95 LYS A O 1
ATOM 736 N N . ALA A 1 96 ? 27.882 -1.208 -42.709 1.00 55.81 96 ALA A N 1
ATOM 737 C CA . ALA A 1 96 ? 27.730 0.174 -43.205 1.00 55.81 96 ALA A CA 1
ATOM 738 C C . ALA A 1 96 ? 29.047 0.835 -43.682 1.00 55.81 96 ALA A C 1
ATOM 740 O O . ALA A 1 96 ? 30.114 0.633 -43.098 1.00 55.81 96 ALA A O 1
ATOM 741 N N . SER A 1 97 ? 28.974 1.691 -44.712 1.00 64.38 97 SER A N 1
ATOM 742 C CA . SER A 1 97 ? 30.058 2.617 -45.091 1.00 64.38 97 SER A CA 1
ATOM 743 C C . SER A 1 97 ? 30.470 3.484 -43.892 1.00 64.38 97 SER A C 1
ATOM 745 O O . SER A 1 97 ? 29.603 3.932 -43.143 1.00 64.38 97 SER A O 1
ATOM 747 N N . ARG A 1 98 ? 31.778 3.742 -43.707 1.00 63.34 98 ARG A N 1
ATOM 748 C CA . ARG A 1 98 ? 32.347 4.394 -42.499 1.00 63.34 98 ARG A CA 1
ATOM 749 C C . ARG A 1 98 ? 31.575 5.641 -42.034 1.00 63.34 98 ARG A C 1
ATOM 751 O O . ARG A 1 98 ? 31.231 5.726 -40.867 1.00 63.34 98 ARG A O 1
ATOM 758 N N . THR A 1 99 ? 31.216 6.540 -42.946 1.00 62.03 99 THR A N 1
ATOM 759 C CA . THR A 1 99 ? 30.503 7.791 -42.628 1.00 62.03 99 THR A CA 1
ATOM 760 C C . THR A 1 99 ? 29.041 7.593 -42.213 1.00 62.03 99 THR A C 1
ATOM 762 O O . THR A 1 99 ? 28.564 8.280 -41.317 1.00 62.03 99 THR A O 1
ATOM 765 N N . SER A 1 100 ? 28.330 6.626 -42.805 1.00 69.56 100 SER A N 1
ATOM 766 C CA . SER A 1 100 ? 26.964 6.272 -42.384 1.00 69.56 100 SER A CA 1
ATOM 767 C C . SER A 1 100 ? 26.956 5.526 -41.047 1.00 69.56 100 SER A C 1
ATOM 769 O O . SER A 1 100 ? 25.974 5.612 -40.312 1.00 69.56 100 SER A O 1
ATOM 771 N N . ARG A 1 101 ? 28.040 4.803 -40.729 1.00 68.12 101 ARG A N 1
ATOM 772 C CA . ARG A 1 101 ? 28.213 4.092 -39.457 1.00 68.12 101 ARG A CA 1
ATOM 773 C C . ARG A 1 101 ? 28.393 5.065 -38.294 1.00 68.12 101 ARG A C 1
ATOM 775 O O . ARG A 1 101 ? 27.764 4.877 -37.261 1.00 68.12 101 ARG A O 1
ATOM 782 N N . ASP A 1 102 ? 29.215 6.097 -38.465 1.00 77.19 102 ASP A N 1
ATOM 783 C CA . ASP A 1 102 ? 29.519 7.042 -37.386 1.00 77.19 102 ASP A CA 1
ATOM 784 C C . ASP A 1 102 ? 28.296 7.890 -37.003 1.00 77.19 102 ASP A C 1
ATOM 786 O O . ASP A 1 102 ? 28.034 8.084 -35.817 1.00 77.19 102 ASP A O 1
ATOM 790 N N . TRP A 1 103 ? 27.490 8.308 -37.988 1.00 74.62 103 TRP A N 1
ATOM 791 C CA . TRP A 1 103 ? 26.240 9.031 -37.732 1.00 74.62 103 TRP A CA 1
ATOM 792 C C . TRP A 1 103 ? 25.191 8.151 -37.037 1.00 74.62 103 TRP A C 1
ATOM 794 O O . TRP A 1 103 ? 24.681 8.528 -35.985 1.00 74.62 103 TRP A O 1
ATOM 804 N N . ALA A 1 104 ? 24.942 6.938 -37.550 1.00 74.94 104 ALA A N 1
ATOM 805 C CA . ALA A 1 104 ? 23.999 6.001 -36.930 1.00 74.94 104 ALA A CA 1
ATOM 806 C C . ALA A 1 104 ? 24.430 5.587 -35.511 1.00 74.94 104 ALA A C 1
ATOM 808 O O . ALA A 1 104 ? 23.597 5.404 -34.630 1.00 74.94 104 ALA A O 1
ATOM 809 N N . LYS A 1 105 ? 25.740 5.471 -35.268 1.00 78.25 105 LYS A N 1
ATOM 810 C CA . LYS A 1 105 ? 26.288 5.175 -33.942 1.00 78.25 105 LYS A CA 1
ATOM 811 C C . LYS A 1 105 ? 26.116 6.342 -32.971 1.00 78.25 105 LYS A C 1
ATOM 813 O O . LYS A 1 105 ? 25.860 6.104 -31.795 1.00 78.25 105 LYS A O 1
ATOM 818 N N . SER A 1 106 ? 26.261 7.582 -33.439 1.00 82.44 106 SER A N 1
ATOM 819 C CA . SER A 1 106 ? 26.009 8.771 -32.617 1.00 82.44 106 SER A CA 1
ATOM 820 C C . SER A 1 106 ? 24.543 8.849 -32.189 1.00 82.44 106 SER A C 1
ATOM 822 O O . SER A 1 106 ? 24.271 8.998 -31.003 1.00 82.44 106 SER A O 1
ATOM 824 N N . ASP A 1 107 ? 23.616 8.661 -33.130 1.00 80.50 107 ASP A N 1
ATOM 825 C CA . ASP A 1 107 ? 22.168 8.693 -32.877 1.00 80.50 107 ASP A CA 1
ATOM 826 C C . ASP A 1 107 ? 21.715 7.548 -31.946 1.00 80.50 107 ASP A C 1
ATOM 828 O O . ASP A 1 107 ? 20.955 7.742 -30.991 1.00 80.50 107 ASP A O 1
ATOM 832 N N . ALA A 1 108 ? 22.268 6.344 -32.145 1.00 78.81 108 ALA A N 1
ATOM 833 C CA . ALA A 1 108 ? 22.018 5.200 -31.268 1.00 78.81 108 ALA A CA 1
ATOM 834 C C . ALA A 1 108 ? 22.520 5.438 -29.835 1.00 78.81 108 ALA A C 1
ATOM 836 O O . ALA A 1 108 ? 21.839 5.057 -28.882 1.00 78.81 108 ALA A O 1
ATOM 837 N N . ARG A 1 109 ? 23.682 6.084 -29.671 1.00 84.00 109 ARG A N 1
ATOM 838 C CA . ARG A 1 109 ? 24.236 6.431 -28.353 1.00 84.00 109 ARG A CA 1
ATOM 839 C C . ARG A 1 109 ? 23.398 7.473 -27.637 1.00 84.00 109 ARG A C 1
ATOM 841 O O . ARG A 1 109 ? 23.063 7.261 -26.481 1.00 84.00 109 ARG A O 1
ATOM 848 N N . GLU A 1 110 ? 22.997 8.535 -28.327 1.00 88.56 110 GLU A N 1
ATOM 849 C CA . GLU A 1 110 ? 22.130 9.563 -27.746 1.00 88.56 110 GLU A CA 1
ATOM 850 C C . GLU A 1 110 ? 20.788 8.968 -27.293 1.00 88.56 110 GLU A C 1
ATOM 852 O O . GLU A 1 110 ? 20.313 9.228 -26.185 1.00 88.56 110 GLU A O 1
ATOM 857 N N . THR A 1 111 ? 20.217 8.067 -28.099 1.00 82.38 111 THR A N 1
ATOM 858 C CA . THR A 1 111 ? 18.999 7.334 -27.730 1.00 82.38 111 THR A CA 1
ATOM 859 C C . THR A 1 111 ? 19.221 6.418 -26.520 1.00 82.38 111 THR A C 1
ATOM 861 O O . THR A 1 111 ? 18.361 6.332 -25.638 1.00 82.38 111 THR A O 1
ATOM 864 N N . LEU A 1 112 ? 20.363 5.725 -26.459 1.00 83.19 112 LEU A N 1
ATOM 865 C CA . LEU A 1 112 ? 20.726 4.842 -25.350 1.00 83.19 112 LEU A CA 1
ATOM 866 C C . LEU A 1 112 ? 20.925 5.625 -24.047 1.00 83.19 112 LEU A C 1
ATOM 868 O O . LEU A 1 112 ? 20.429 5.193 -23.005 1.00 83.19 112 LEU A O 1
ATOM 872 N N . ASP A 1 113 ? 21.583 6.779 -24.106 1.00 89.12 113 ASP A N 1
ATOM 873 C CA . ASP A 1 113 ? 21.787 7.666 -22.962 1.00 89.12 113 ASP A CA 1
ATOM 874 C C . ASP A 1 113 ? 20.441 8.206 -22.461 1.00 89.12 113 ASP A C 1
ATOM 876 O O . ASP A 1 113 ? 20.124 8.075 -21.278 1.00 89.12 113 ASP A O 1
ATOM 880 N N . ALA A 1 114 ? 19.577 8.683 -23.365 1.00 86.62 114 ALA A N 1
ATOM 881 C CA . ALA A 1 114 ? 18.242 9.163 -23.011 1.00 86.62 114 ALA A CA 1
ATOM 882 C C . ALA A 1 114 ? 17.367 8.075 -22.358 1.00 86.62 114 ALA A C 1
ATOM 884 O O . ALA A 1 114 ? 16.638 8.343 -21.397 1.00 86.62 114 ALA A O 1
ATOM 885 N N . LEU A 1 115 ? 17.419 6.837 -22.861 1.00 83.00 115 LEU A N 1
ATOM 886 C CA . LEU A 1 115 ? 16.709 5.710 -22.252 1.00 83.00 115 LEU A CA 1
ATOM 887 C C . LEU A 1 115 ? 17.324 5.287 -20.919 1.00 83.00 115 L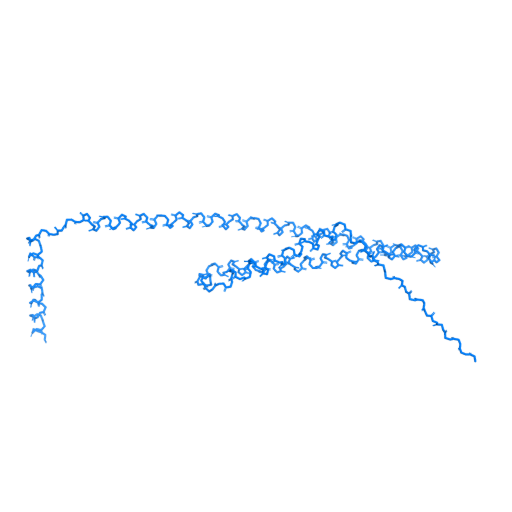EU A 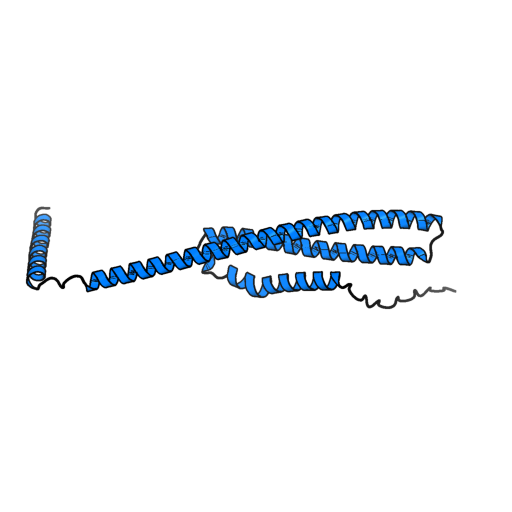C 1
ATOM 889 O O . LEU A 1 115 ? 16.579 4.918 -20.013 1.00 83.00 115 LEU A O 1
ATOM 893 N N . SER A 1 116 ? 18.646 5.359 -20.781 1.00 84.75 116 SER A N 1
ATOM 894 C CA . SER A 1 116 ? 19.340 5.044 -19.530 1.00 84.75 116 SER A CA 1
ATOM 895 C C . SER A 1 116 ? 18.979 6.047 -18.437 1.00 84.75 116 SER A C 1
ATOM 897 O O . SER A 1 116 ? 18.646 5.636 -17.331 1.00 84.75 116 SER A O 1
ATOM 899 N N . SER A 1 117 ? 18.923 7.344 -18.754 1.00 90.25 117 SER A N 1
ATOM 900 C CA . SER A 1 117 ? 18.441 8.364 -17.816 1.00 90.25 117 SER A CA 1
ATOM 901 C C . SER A 1 117 ? 16.977 8.150 -17.424 1.00 90.25 117 SER A C 1
ATOM 903 O O . SER A 1 117 ? 16.632 8.265 -16.252 1.00 90.25 117 SER A O 1
ATOM 905 N N . LYS A 1 118 ? 16.100 7.787 -18.373 1.00 84.50 118 LYS A N 1
ATOM 906 C CA . LYS A 1 118 ? 14.697 7.451 -18.059 1.00 84.50 118 LYS A CA 1
ATOM 907 C C . LYS A 1 118 ? 14.578 6.221 -17.164 1.00 84.50 118 LYS A C 1
ATOM 909 O O . LYS A 1 118 ? 13.726 6.203 -16.282 1.00 84.50 118 LYS A O 1
ATOM 914 N N . LEU A 1 119 ? 15.404 5.204 -17.410 1.00 83.44 119 LEU A N 1
ATOM 915 C CA . LEU A 1 119 ? 15.454 3.996 -16.596 1.00 83.44 119 LEU A CA 1
ATOM 916 C C . LEU A 1 119 ? 15.885 4.330 -15.166 1.00 83.44 119 LEU A C 1
ATOM 918 O O . LEU A 1 119 ? 15.269 3.839 -14.230 1.00 83.44 119 LEU A O 1
ATOM 922 N N . GLU A 1 120 ? 16.902 5.173 -15.005 1.00 90.12 120 GLU A N 1
ATOM 923 C CA . GLU A 1 120 ? 17.397 5.567 -13.688 1.00 90.12 120 GLU A CA 1
ATOM 924 C C . GLU A 1 120 ? 16.365 6.375 -12.900 1.00 90.12 120 GLU A C 1
ATOM 926 O O . GLU A 1 120 ? 16.066 6.031 -11.761 1.00 90.12 120 GLU A O 1
ATOM 931 N N . ASN A 1 121 ? 15.719 7.358 -13.532 1.00 84.31 121 ASN A N 1
ATOM 932 C CA . ASN A 1 121 ? 14.640 8.115 -12.891 1.00 84.31 121 ASN A CA 1
ATOM 933 C C . ASN A 1 121 ? 13.492 7.206 -12.435 1.00 84.31 121 ASN A C 1
ATOM 935 O O . ASN A 1 121 ? 12.964 7.373 -11.344 1.00 84.31 121 ASN A O 1
ATOM 939 N N . ALA A 1 122 ? 13.119 6.221 -13.255 1.00 80.25 122 ALA A N 1
ATOM 940 C CA . ALA A 1 122 ? 12.057 5.288 -12.904 1.00 80.25 122 ALA A CA 1
ATOM 941 C C . ALA A 1 122 ? 12.453 4.316 -11.774 1.00 80.25 122 ALA A C 1
ATOM 943 O O . ALA A 1 122 ? 11.570 3.857 -11.055 1.00 80.25 122 ALA A O 1
ATOM 944 N N . LYS A 1 123 ? 13.746 4.014 -11.583 1.00 81.69 123 LYS A N 1
ATOM 945 C CA . LYS A 1 123 ? 14.206 3.286 -10.388 1.00 81.69 123 LYS A CA 1
ATOM 946 C C . LYS A 1 123 ? 14.086 4.138 -9.134 1.00 81.69 123 LYS A C 1
ATOM 948 O O . LYS A 1 123 ? 13.568 3.641 -8.150 1.00 81.69 123 LYS A O 1
ATOM 953 N N . ILE A 1 124 ? 14.491 5.408 -9.198 1.00 91.31 124 ILE A N 1
ATOM 954 C CA . ILE A 1 124 ? 14.369 6.337 -8.065 1.00 91.31 124 ILE A CA 1
ATOM 955 C C . ILE A 1 124 ? 12.907 6.417 -7.610 1.00 91.31 124 ILE A C 1
ATOM 957 O O . ILE A 1 124 ? 12.624 6.222 -6.437 1.00 91.31 124 ILE A O 1
ATOM 961 N N . THR A 1 125 ? 11.966 6.585 -8.544 1.00 83.56 125 THR A N 1
ATOM 962 C CA . THR A 1 125 ? 10.527 6.588 -8.223 1.00 83.56 125 THR A CA 1
ATOM 963 C C . THR A 1 125 ? 10.045 5.263 -7.622 1.00 83.56 125 THR A C 1
ATOM 965 O O . THR A 1 125 ? 9.165 5.257 -6.766 1.00 83.56 125 THR A O 1
ATOM 968 N N . LEU A 1 126 ? 10.595 4.128 -8.067 1.00 82.44 126 LEU A N 1
ATOM 969 C CA . LEU A 1 126 ? 10.254 2.822 -7.502 1.00 82.44 126 LEU A CA 1
ATOM 970 C C . LEU A 1 126 ? 10.788 2.665 -6.072 1.00 82.44 126 LEU A C 1
ATOM 972 O O . LEU A 1 126 ? 10.086 2.101 -5.237 1.00 82.44 126 LEU A O 1
ATOM 976 N N . ASP A 1 127 ? 11.997 3.155 -5.803 1.00 88.12 127 ASP A N 1
ATOM 977 C CA . ASP A 1 127 ? 12.611 3.123 -4.476 1.00 88.12 127 ASP A CA 1
ATOM 978 C C . ASP A 1 127 ? 11.840 4.027 -3.498 1.00 88.12 127 ASP A C 1
ATOM 980 O O . ASP A 1 127 ? 11.497 3.575 -2.408 1.00 88.12 127 ASP A O 1
ATOM 984 N N . GLU A 1 128 ? 11.458 5.240 -3.919 1.00 85.38 128 GLU A N 1
ATOM 985 C CA . GLU A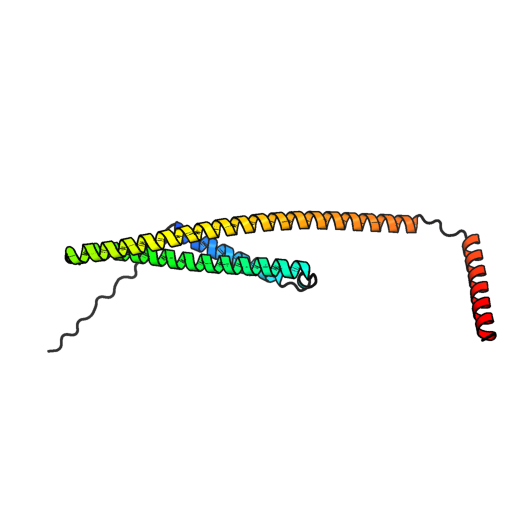 1 128 ? 10.577 6.140 -3.151 1.00 85.38 128 GLU A CA 1
ATOM 986 C C . GLU A 1 128 ? 9.231 5.466 -2.831 1.00 85.38 128 GLU A C 1
ATOM 988 O O . GLU A 1 128 ? 8.800 5.421 -1.682 1.00 85.38 128 GLU A O 1
ATOM 993 N N . ALA A 1 129 ? 8.587 4.845 -3.825 1.00 83.31 129 ALA A N 1
ATOM 994 C CA . ALA A 1 129 ? 7.325 4.140 -3.606 1.00 83.31 129 ALA A CA 1
ATOM 995 C C . ALA A 1 129 ? 7.470 2.902 -2.696 1.00 83.31 129 ALA A C 1
ATOM 997 O O . ALA A 1 129 ? 6.509 2.495 -2.038 1.00 83.31 129 ALA A O 1
ATOM 998 N N . ALA A 1 130 ? 8.645 2.266 -2.676 1.00 81.06 130 ALA A N 1
ATOM 999 C CA . ALA A 1 130 ? 8.932 1.153 -1.779 1.00 81.06 130 ALA A CA 1
ATOM 1000 C C . ALA A 1 130 ? 9.126 1.625 -0.330 1.00 81.06 130 ALA A C 1
ATOM 1002 O O . ALA A 1 130 ? 8.697 0.924 0.590 1.00 81.06 130 ALA A O 1
ATOM 1003 N N . GLU A 1 131 ? 9.727 2.799 -0.134 1.00 90.62 131 GLU A N 1
ATOM 1004 C CA . GLU A 1 131 ? 9.848 3.459 1.167 1.00 90.62 131 GLU A CA 1
ATOM 1005 C C . GLU A 1 131 ? 8.467 3.847 1.714 1.00 90.62 131 GLU A C 1
ATOM 1007 O O . GLU A 1 131 ? 8.112 3.399 2.806 1.00 90.62 131 GLU A O 1
ATOM 1012 N N . ASP A 1 132 ? 7.634 4.516 0.906 1.00 85.50 132 ASP A N 1
ATOM 1013 C CA . ASP A 1 132 ? 6.243 4.856 1.254 1.00 85.50 132 ASP A CA 1
ATOM 1014 C C . ASP A 1 132 ? 5.437 3.611 1.676 1.00 85.50 132 ASP A C 1
ATOM 1016 O O . ASP A 1 132 ? 4.674 3.621 2.645 1.00 85.50 132 ASP A O 1
ATOM 1020 N N . LEU A 1 133 ? 5.601 2.497 0.951 1.00 83.38 133 LEU A N 1
ATOM 1021 C CA . LEU A 1 133 ? 4.931 1.236 1.276 1.00 83.38 133 LEU A CA 1
ATOM 1022 C C . LEU A 1 133 ? 5.426 0.643 2.603 1.00 83.38 133 LEU A C 1
ATOM 1024 O O . LEU A 1 133 ? 4.661 -0.028 3.298 1.00 83.38 133 LEU A O 1
ATOM 1028 N N . SER A 1 134 ? 6.704 0.829 2.931 1.00 89.06 134 SER A N 1
ATOM 1029 C CA . SER A 1 134 ? 7.271 0.374 4.199 1.00 89.06 134 SER A CA 1
ATOM 1030 C C . SER A 1 134 ? 6.730 1.188 5.371 1.00 89.06 134 SER A C 1
ATOM 1032 O O . SER A 1 134 ? 6.387 0.599 6.394 1.00 89.06 134 SER A O 1
ATOM 1034 N N . GLU A 1 135 ? 6.618 2.508 5.218 1.00 87.81 135 GLU A N 1
ATOM 1035 C CA . GLU A 1 135 ? 6.040 3.398 6.231 1.00 87.81 135 GLU A CA 1
ATOM 1036 C C . GLU A 1 135 ? 4.562 3.062 6.476 1.00 87.81 135 GLU A C 1
ATOM 1038 O O . GLU A 1 135 ? 4.169 2.791 7.608 1.00 87.81 135 GLU A O 1
ATOM 1043 N N . ALA A 1 136 ? 3.772 2.902 5.409 1.00 84.75 136 ALA A N 1
ATOM 1044 C CA . ALA A 1 136 ? 2.362 2.525 5.520 1.00 84.75 136 ALA A CA 1
ATOM 1045 C C . ALA A 1 136 ? 2.141 1.175 6.235 1.00 84.75 136 ALA A C 1
ATOM 1047 O O . ALA A 1 136 ? 1.136 0.989 6.921 1.00 84.75 136 ALA A O 1
ATOM 1048 N N . LYS A 1 137 ? 3.066 0.217 6.087 1.00 81.81 137 LYS A N 1
ATOM 1049 C CA . LYS A 1 137 ? 3.006 -1.063 6.814 1.00 81.81 137 LYS A CA 1
ATOM 1050 C C . LYS A 1 137 ? 3.306 -0.912 8.300 1.00 81.81 137 LYS A C 1
ATOM 1052 O O . LYS A 1 137 ? 2.687 -1.610 9.097 1.00 81.81 137 LYS A O 1
ATOM 1057 N N . ALA A 1 138 ? 4.246 -0.040 8.657 1.00 90.81 138 ALA A N 1
ATOM 1058 C CA . ALA A 1 138 ? 4.528 0.261 10.054 1.00 90.81 138 ALA A CA 1
ATOM 1059 C C . ALA A 1 138 ? 3.308 0.925 10.713 1.00 90.81 138 ALA A C 1
ATOM 1061 O O . ALA A 1 138 ? 2.887 0.503 11.787 1.00 90.81 138 ALA A O 1
ATOM 1062 N N . ASP A 1 139 ? 2.667 1.870 10.020 1.00 86.00 139 ASP A N 1
ATOM 1063 C CA . ASP A 1 139 ? 1.431 2.505 10.491 1.00 86.00 139 ASP A CA 1
ATOM 1064 C C . ASP A 1 139 ? 0.274 1.501 10.665 1.00 86.00 139 ASP A C 1
ATOM 1066 O O . ASP A 1 139 ? -0.497 1.592 11.626 1.00 86.00 139 ASP A O 1
ATOM 1070 N N . GLU A 1 140 ? 0.142 0.524 9.758 1.00 88.38 140 GLU A N 1
ATOM 1071 C CA . GLU A 1 140 ? -0.843 -0.562 9.877 1.00 88.38 140 GLU A CA 1
ATOM 1072 C C . GLU A 1 140 ? -0.592 -1.420 11.130 1.00 88.38 140 GLU A C 1
ATOM 1074 O O . GLU A 1 140 ? -1.539 -1.768 11.844 1.00 88.38 140 GLU A O 1
ATOM 1079 N N . GLU A 1 141 ? 0.669 -1.757 11.409 1.00 91.81 141 GLU A N 1
ATOM 1080 C CA . GLU A 1 141 ? 1.065 -2.539 12.583 1.00 91.81 141 GLU A CA 1
ATOM 1081 C C . GLU A 1 141 ? 0.760 -1.780 13.884 1.00 91.81 141 GLU A C 1
ATOM 1083 O O . GLU A 1 141 ? 0.059 -2.307 14.751 1.00 91.81 141 GLU A O 1
ATOM 1088 N N . ASP A 1 142 ? 1.135 -0.502 13.960 1.00 88.81 142 ASP A N 1
ATOM 1089 C CA . ASP A 1 142 ? 0.814 0.394 15.076 1.00 88.81 142 ASP A CA 1
ATOM 1090 C C . ASP A 1 142 ? -0.702 0.503 15.322 1.00 88.81 142 ASP A C 1
ATOM 1092 O O . ASP A 1 142 ? -1.186 0.461 16.461 1.00 88.81 142 ASP A O 1
ATOM 1096 N N . ALA A 1 143 ? -1.492 0.657 14.255 1.00 87.25 143 ALA A N 1
ATOM 1097 C CA . ALA A 1 143 ? -2.948 0.726 14.354 1.00 87.25 143 ALA A CA 1
ATOM 1098 C C . ALA A 1 143 ? -3.543 -0.589 14.881 1.00 87.25 143 ALA A C 1
ATOM 1100 O O . ALA A 1 143 ? -4.490 -0.575 15.677 1.00 87.25 143 ALA A O 1
ATOM 1101 N N . ARG A 1 144 ? -2.973 -1.725 14.471 1.00 88.19 144 ARG A N 1
ATOM 1102 C CA . ARG A 1 144 ? -3.393 -3.052 14.916 1.00 88.19 144 ARG A CA 1
ATOM 1103 C C . ARG A 1 144 ? -3.102 -3.278 16.396 1.00 88.19 144 ARG A C 1
ATOM 1105 O O . ARG A 1 144 ? -3.995 -3.748 17.101 1.00 88.19 144 ARG A O 1
ATOM 1112 N N . GLU A 1 145 ? -1.923 -2.895 16.878 1.00 94.69 145 GLU A N 1
ATOM 1113 C CA . GLU A 1 145 ? -1.582 -2.972 18.306 1.00 94.69 145 GLU A CA 1
ATOM 1114 C C . GLU A 1 145 ? -2.539 -2.130 19.162 1.00 94.69 145 GLU A C 1
ATOM 1116 O O . GLU A 1 145 ? -3.045 -2.580 20.194 1.00 94.69 145 GLU A O 1
ATOM 1121 N N . ARG A 1 146 ? -2.870 -0.913 18.709 1.00 89.75 146 ARG A N 1
ATOM 1122 C CA . ARG A 1 146 ? -3.844 -0.049 19.401 1.00 89.75 146 ARG A CA 1
ATOM 1123 C C . ARG A 1 146 ? -5.234 -0.674 19.458 1.00 89.75 146 ARG A C 1
ATOM 1125 O O . ARG A 1 146 ? -5.918 -0.552 20.476 1.00 89.75 146 ARG A O 1
ATOM 1132 N N . LEU A 1 147 ? -5.660 -1.328 18.378 1.00 90.75 147 LEU A N 1
ATOM 1133 C CA . LEU A 1 147 ? -6.943 -2.022 18.327 1.00 90.75 147 LEU A CA 1
ATOM 1134 C C . LEU A 1 147 ? -6.968 -3.217 19.286 1.00 90.75 147 LEU A C 1
ATOM 1136 O O . LEU A 1 147 ? -7.946 -3.383 20.015 1.00 90.75 147 LEU A O 1
ATOM 1140 N N . GLU A 1 148 ? -5.891 -3.999 19.343 1.00 94.56 148 GLU A N 1
ATOM 1141 C CA . GLU A 1 148 ? -5.752 -5.110 20.287 1.00 94.56 148 GLU A CA 1
ATOM 1142 C C . GLU A 1 148 ? -5.863 -4.615 21.737 1.00 94.56 148 GLU A C 1
ATOM 1144 O O . GLU A 1 148 ? -6.738 -5.069 22.482 1.00 94.56 148 GLU A O 1
ATOM 1149 N N . LEU A 1 149 ? -5.115 -3.571 22.098 1.00 93.31 149 LEU A N 1
ATOM 1150 C CA . LEU A 1 149 ? -5.166 -2.969 23.432 1.00 93.31 149 LEU A CA 1
ATOM 1151 C C . LEU A 1 149 ? -6.569 -2.441 23.790 1.00 93.31 149 LEU A C 1
ATOM 1153 O O . LEU A 1 149 ? -7.058 -2.645 24.905 1.00 93.31 149 LEU A O 1
ATOM 1157 N N . ALA A 1 150 ? -7.264 -1.803 22.845 1.00 92.06 150 ALA A N 1
ATOM 1158 C CA . ALA A 1 150 ? -8.642 -1.358 23.049 1.00 92.06 150 ALA A CA 1
ATOM 1159 C C . ALA A 1 150 ? -9.609 -2.539 23.262 1.00 92.06 150 ALA A C 1
ATOM 1161 O O . ALA A 1 150 ? -10.515 -2.464 24.101 1.00 92.06 150 ALA A O 1
ATOM 1162 N N . THR A 1 151 ? -9.420 -3.650 22.542 1.00 90.44 151 THR A N 1
ATOM 1163 C CA . THR A 1 151 ? -10.243 -4.852 22.729 1.00 90.44 151 THR A CA 1
ATOM 1164 C C . THR A 1 151 ? -10.008 -5.521 24.081 1.00 90.44 151 THR A C 1
ATOM 1166 O O . THR A 1 151 ? -10.982 -5.913 24.729 1.00 90.44 151 THR A O 1
ATOM 1169 N N . GLU A 1 152 ? -8.767 -5.580 24.565 1.00 94.88 152 GLU A N 1
ATOM 1170 C CA . GLU A 1 152 ? -8.444 -6.088 25.903 1.00 94.88 152 GLU A CA 1
ATOM 1171 C C . GLU A 1 152 ? -9.068 -5.229 27.009 1.00 94.88 152 GLU A C 1
ATOM 1173 O O . GLU A 1 152 ? -9.657 -5.751 27.965 1.00 94.88 152 GLU A O 1
ATOM 1178 N N . GLN A 1 153 ? -9.010 -3.901 26.866 1.00 92.69 153 GLN A N 1
ATOM 1179 C CA . GLN A 1 153 ? -9.666 -2.973 27.788 1.00 92.69 153 GLN A CA 1
ATOM 1180 C C . GLN A 1 153 ? -11.184 -3.170 27.803 1.00 92.69 153 GLN A C 1
ATOM 1182 O O . GLN A 1 153 ? -11.794 -3.211 28.875 1.00 92.69 153 GLN A O 1
ATOM 1187 N N . LEU A 1 154 ? -11.803 -3.348 26.633 1.00 91.81 154 LEU A N 1
ATOM 1188 C CA . LEU A 1 154 ? -13.234 -3.621 26.527 1.00 91.81 154 LEU A CA 1
ATOM 1189 C C . LEU A 1 154 ? -13.609 -4.950 27.196 1.00 91.81 154 LEU A C 1
ATOM 1191 O O . LEU A 1 154 ? -14.619 -5.014 27.902 1.00 91.81 154 LEU A O 1
ATOM 1195 N N . GLN A 1 155 ? -12.820 -6.007 26.991 1.00 91.62 155 GLN A N 1
ATOM 1196 C CA . GLN A 1 155 ? -13.040 -7.291 27.658 1.00 91.62 155 GLN A CA 1
ATOM 1197 C C . GLN A 1 155 ? -12.911 -7.156 29.177 1.00 91.62 155 GLN A C 1
ATOM 1199 O O . GLN A 1 155 ? -13.805 -7.593 29.899 1.00 91.62 155 GLN A O 1
ATOM 1204 N N . SER A 1 156 ? -11.878 -6.461 29.652 1.00 91.62 156 SER A N 1
ATOM 1205 C CA . SER A 1 156 ? -11.662 -6.179 31.076 1.00 91.62 156 SER A CA 1
ATOM 1206 C C . SER A 1 156 ? -12.794 -5.353 31.699 1.00 91.62 156 SER A C 1
ATOM 1208 O O . SER A 1 156 ? -13.172 -5.557 32.851 1.00 91.62 156 SER A O 1
ATOM 1210 N N . ALA A 1 157 ? -13.371 -4.407 30.955 1.00 88.44 157 ALA A N 1
ATOM 1211 C CA . ALA A 1 157 ? -14.519 -3.634 31.423 1.00 88.44 157 ALA A CA 1
ATOM 1212 C C . ALA A 1 157 ? -15.789 -4.499 31.500 1.00 88.44 157 ALA A C 1
ATOM 1214 O O . ALA A 1 157 ? -16.574 -4.377 32.442 1.00 88.44 157 ALA A O 1
ATOM 1215 N N . LYS A 1 158 ? -15.986 -5.398 30.527 1.00 88.94 158 LYS A N 1
ATOM 1216 C CA . LYS A 1 158 ? -17.105 -6.348 30.525 1.00 88.94 158 LYS A CA 1
ATOM 1217 C C . LYS A 1 158 ? -17.019 -7.323 31.694 1.00 88.94 158 LYS A C 1
ATOM 1219 O O . LYS A 1 158 ? -18.032 -7.520 32.359 1.00 88.94 158 LYS A O 1
ATOM 1224 N N . THR A 1 159 ? -15.848 -7.898 31.969 1.00 90.94 159 THR A N 1
ATOM 1225 C CA . THR A 1 159 ? -15.664 -8.819 33.101 1.00 90.94 159 THR A CA 1
ATOM 1226 C C . THR A 1 159 ? -15.922 -8.118 34.428 1.00 90.94 159 THR A C 1
ATOM 1228 O O . THR A 1 159 ? -16.749 -8.600 35.195 1.00 90.94 159 THR A O 1
ATOM 1231 N N . LYS A 1 160 ? -15.354 -6.924 34.646 1.00 89.38 160 LYS A N 1
ATOM 1232 C CA . LYS A 1 160 ? -15.632 -6.110 35.844 1.00 89.38 160 LYS A CA 1
ATOM 1233 C C . LYS A 1 160 ? -17.118 -5.813 36.024 1.00 89.38 160 LYS A C 1
ATOM 1235 O O . LYS A 1 160 ? -17.636 -5.928 37.127 1.00 89.38 160 LYS A O 1
ATOM 1240 N N . LYS A 1 161 ? -17.824 -5.458 34.947 1.00 86.19 161 LYS A N 1
ATOM 1241 C CA . LYS A 1 161 ? -19.268 -5.196 35.006 1.00 86.19 161 LYS A CA 1
ATOM 1242 C C . LYS A 1 161 ? -20.066 -6.455 35.354 1.00 86.19 161 LYS A C 1
ATOM 1244 O O . LYS A 1 161 ? -21.046 -6.369 36.085 1.00 86.19 161 LYS A O 1
ATOM 1249 N N . VAL A 1 162 ? -19.669 -7.615 34.833 1.00 84.38 162 VAL A N 1
ATOM 1250 C CA . VAL A 1 162 ? -20.294 -8.900 35.183 1.00 84.38 162 VAL A CA 1
ATOM 1251 C C . VAL A 1 162 ? -20.029 -9.244 36.649 1.00 84.38 162 VAL A C 1
ATOM 1253 O O . VAL A 1 162 ? -20.967 -9.596 37.357 1.00 84.38 162 VAL A O 1
ATOM 1256 N N . GLU A 1 163 ? -18.795 -9.080 37.125 1.00 84.81 163 GLU A N 1
ATOM 1257 C CA . GLU A 1 163 ? -18.440 -9.274 38.535 1.00 84.81 163 GLU A CA 1
ATOM 1258 C C . GLU A 1 163 ? -19.219 -8.330 39.453 1.00 84.81 163 GLU A C 1
ATOM 1260 O O . GLU A 1 163 ? -19.747 -8.781 40.461 1.00 84.81 163 GLU A O 1
ATOM 1265 N N . GLU A 1 164 ? -19.375 -7.054 39.091 1.00 83.38 164 GLU A N 1
ATOM 1266 C CA . GLU A 1 164 ? -20.183 -6.091 39.847 1.00 83.38 164 GLU A CA 1
ATOM 1267 C C . GLU A 1 164 ? -21.657 -6.516 39.915 1.00 83.38 164 GLU A C 1
ATOM 1269 O O . GLU A 1 164 ? -22.279 -6.442 40.972 1.00 83.38 164 GLU A O 1
ATOM 1274 N N . VAL A 1 165 ? -22.222 -7.003 38.807 1.00 79.00 165 VAL A N 1
ATOM 1275 C CA . VAL A 1 165 ? -23.604 -7.505 38.768 1.00 79.00 165 VAL A CA 1
ATOM 1276 C C . VAL A 1 165 ? -23.776 -8.752 39.639 1.00 79.00 165 VAL A C 1
ATOM 1278 O O . VAL A 1 165 ? -24.811 -8.883 40.284 1.00 79.00 165 VAL A O 1
ATOM 1281 N N . ILE A 1 166 ? -22.780 -9.639 39.692 1.00 76.19 166 ILE A N 1
ATOM 1282 C CA . ILE A 1 166 ? -22.797 -10.838 40.547 1.00 76.19 166 ILE A CA 1
ATOM 1283 C C . ILE A 1 166 ? -22.563 -10.476 42.022 1.00 76.19 166 ILE A C 1
ATOM 1285 O O . ILE A 1 166 ? -23.160 -11.082 42.906 1.00 76.19 166 ILE A O 1
ATOM 1289 N N . ALA A 1 167 ? -21.703 -9.493 42.295 1.00 73.62 167 ALA A N 1
ATOM 1290 C CA . ALA A 1 167 ? -21.366 -9.032 43.638 1.00 73.62 167 ALA A CA 1
ATOM 1291 C C . ALA A 1 167 ? -22.425 -8.100 44.241 1.00 73.62 167 ALA A C 1
ATOM 1293 O O . ALA A 1 167 ? -22.370 -7.821 45.441 1.00 73.62 167 ALA A O 1
ATOM 1294 N N . ARG A 1 168 ? -23.395 -7.620 43.445 1.00 69.38 168 ARG A N 1
ATOM 1295 C CA . ARG A 1 168 ? -24.573 -6.950 43.996 1.00 69.38 168 ARG A CA 1
ATOM 1296 C C . ARG A 1 168 ? -25.246 -7.917 44.969 1.00 69.38 168 ARG A C 1
ATOM 1298 O O . ARG A 1 168 ? -25.625 -9.011 44.548 1.00 69.38 168 ARG A O 1
ATOM 1305 N N . PRO A 1 169 ? -25.405 -7.540 46.250 1.00 67.81 169 PRO A N 1
ATOM 1306 C CA . PRO A 1 169 ? -26.160 -8.363 47.172 1.00 67.81 169 PRO A CA 1
ATOM 1307 C C . PRO A 1 169 ? -27.539 -8.587 46.556 1.00 67.81 169 PRO A C 1
ATOM 1309 O O . PRO A 1 169 ? -28.173 -7.640 46.082 1.00 67.81 169 PRO A O 1
ATOM 1312 N N . THR A 1 170 ? -27.982 -9.846 46.521 1.00 65.31 170 THR A N 1
ATOM 1313 C CA . THR A 1 170 ? -29.398 -10.150 46.329 1.00 65.31 170 THR A CA 1
ATOM 1314 C C . THR A 1 170 ? -30.143 -9.259 47.308 1.00 65.31 170 THR A C 1
ATOM 1316 O O . THR A 1 170 ? -29.864 -9.354 48.509 1.00 65.31 170 THR A O 1
ATOM 1319 N N . LEU A 1 171 ? -30.989 -8.357 46.792 1.00 62.19 171 LEU A N 1
ATOM 1320 C CA . LEU A 1 171 ? -31.866 -7.529 47.618 1.00 62.19 171 LEU A CA 1
ATOM 1321 C C . LEU A 1 171 ? -32.423 -8.441 48.700 1.00 62.19 171 LEU A C 1
ATOM 1323 O O . LEU A 1 171 ? -32.894 -9.544 48.399 1.00 62.19 171 LEU A O 1
ATOM 1327 N N . SER A 1 172 ? -32.272 -8.050 49.963 1.00 73.56 172 SER A N 1
ATOM 1328 C CA . SER A 1 172 ? -32.814 -8.896 51.017 1.00 73.56 172 SER A CA 1
ATOM 1329 C C . SER A 1 172 ? -34.313 -9.056 50.756 1.00 73.56 172 SER A C 1
ATOM 1331 O O . SER A 1 172 ? -34.948 -8.155 50.202 1.00 73.56 172 SER A O 1
ATOM 1333 N N . ALA A 1 173 ? -34.911 -10.175 51.166 1.00 71.38 173 ALA A N 1
AT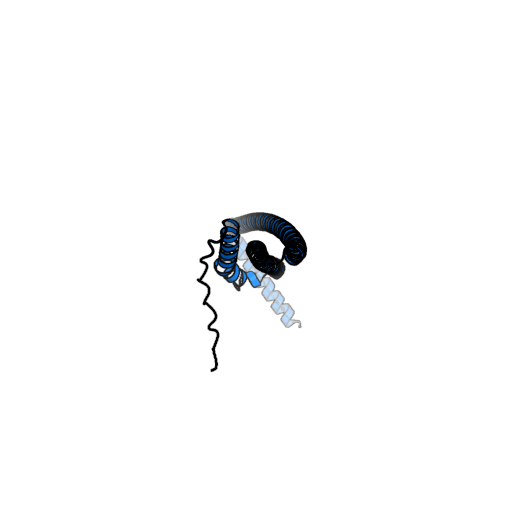OM 1334 C CA . ALA A 1 173 ? -36.346 -10.392 50.962 1.00 71.38 173 ALA A CA 1
ATOM 1335 C C . ALA A 1 173 ? -37.210 -9.213 51.479 1.00 71.38 173 ALA A C 1
ATOM 1337 O O . ALA A 1 173 ? -38.302 -8.967 50.973 1.00 71.38 173 ALA A O 1
ATOM 1338 N N . ALA A 1 174 ? -36.704 -8.442 52.453 1.00 68.44 174 ALA A N 1
ATOM 1339 C CA . ALA A 1 174 ? -37.345 -7.235 52.969 1.00 68.44 174 ALA A CA 1
ATOM 1340 C C . ALA A 1 174 ? -37.281 -6.030 52.005 1.00 68.44 174 ALA A C 1
ATOM 1342 O O . ALA A 1 174 ? -38.220 -5.233 51.955 1.00 68.44 174 ALA A O 1
ATOM 1343 N N . GLU A 1 175 ? -36.208 -5.904 51.224 1.00 79.25 175 GLU A N 1
ATOM 1344 C CA . GLU A 1 175 ? -36.030 -4.852 50.213 1.00 79.25 175 GLU A CA 1
ATOM 1345 C C . GLU A 1 175 ? -36.823 -5.168 48.937 1.00 79.25 175 GLU A C 1
ATOM 1347 O O . GLU A 1 175 ? -37.436 -4.277 48.348 1.00 79.25 175 GLU A O 1
ATOM 1352 N N . GLU A 1 176 ? -36.901 -6.444 48.542 1.00 77.00 176 GLU A N 1
ATOM 1353 C CA . GLU A 1 176 ? -37.793 -6.866 47.452 1.00 77.00 176 GLU A CA 1
ATOM 1354 C C . GLU A 1 176 ? -39.265 -6.626 47.808 1.00 77.00 176 GLU A C 1
ATOM 1356 O O . GLU A 1 176 ? -40.034 -6.133 46.979 1.00 77.00 176 GLU A O 1
ATOM 1361 N N . ALA A 1 177 ? -39.658 -6.902 49.055 1.00 76.94 177 ALA A N 1
ATOM 1362 C CA . ALA A 1 177 ? -41.016 -6.650 49.530 1.00 76.94 177 ALA A CA 1
ATOM 1363 C C . ALA A 1 177 ? -41.370 -5.152 49.541 1.00 76.94 177 ALA A C 1
ATOM 1365 O O . ALA A 1 177 ? -42.469 -4.779 49.127 1.00 76.94 177 ALA A O 1
ATOM 1366 N N . THR A 1 178 ? -40.446 -4.278 49.955 1.00 82.88 178 THR A N 1
ATOM 1367 C CA . THR A 1 178 ? -40.678 -2.822 49.916 1.00 82.88 178 THR A CA 1
ATOM 1368 C C . THR A 1 178 ? -40.744 -2.287 48.488 1.00 82.88 178 THR A C 1
ATOM 1370 O O . THR A 1 178 ? -41.609 -1.463 48.202 1.00 82.88 178 THR A O 1
ATOM 1373 N N . LEU A 1 179 ? -39.919 -2.786 47.562 1.00 81.19 179 LEU A N 1
ATOM 1374 C CA . LEU A 1 179 ? -40.006 -2.406 46.145 1.00 81.19 179 LEU A CA 1
ATOM 1375 C C . LEU A 1 179 ? -41.306 -2.876 45.482 1.00 81.19 179 LEU A C 1
ATOM 1377 O O . LEU A 1 179 ? -41.878 -2.145 44.672 1.00 81.19 179 LEU A O 1
ATOM 1381 N N . LEU A 1 180 ? -41.798 -4.070 45.826 1.00 85.81 180 LEU A N 1
ATOM 1382 C CA . LEU A 1 180 ? -43.091 -4.561 45.346 1.00 85.81 180 LEU A CA 1
ATOM 1383 C C . LEU A 1 180 ? -44.257 -3.721 45.881 1.00 85.81 180 LEU A C 1
ATOM 1385 O O . LEU A 1 180 ? -45.157 -3.402 45.106 1.00 85.81 180 LEU A O 1
ATOM 1389 N N . SER A 1 181 ? -44.211 -3.316 47.155 1.00 88.00 181 SER A N 1
ATOM 1390 C CA . SER A 1 181 ? -45.197 -2.395 47.739 1.00 88.00 181 SER A CA 1
ATOM 1391 C C . SER A 1 181 ? -45.180 -1.042 47.029 1.00 88.00 181 SER A C 1
ATOM 1393 O O . SER A 1 181 ? -46.209 -0.595 46.540 1.00 88.00 181 SER A O 1
ATOM 1395 N N . LEU A 1 182 ? -44.000 -0.436 46.861 1.00 89.75 182 LEU A N 1
ATOM 1396 C CA . LEU A 1 182 ? -43.863 0.872 46.214 1.00 89.75 182 LEU A CA 1
ATOM 1397 C C . LEU A 1 182 ? -44.330 0.848 44.748 1.00 89.75 182 LEU A C 1
ATOM 1399 O O . LEU A 1 182 ? -44.873 1.822 44.229 1.00 89.75 182 LEU A O 1
ATOM 1403 N N . ARG A 1 183 ? -44.125 -0.282 44.062 1.00 90.50 183 ARG A N 1
ATOM 1404 C CA . ARG A 1 183 ? -44.620 -0.491 42.700 1.00 90.50 183 ARG A CA 1
ATOM 1405 C C . ARG A 1 183 ? -46.142 -0.605 42.656 1.00 90.50 183 ARG A C 1
ATOM 1407 O O . ARG A 1 183 ? -46.734 -0.107 41.701 1.00 90.50 183 ARG A O 1
ATOM 1414 N N . ALA A 1 184 ? -46.759 -1.262 43.637 1.00 89.12 184 ALA A N 1
ATOM 1415 C CA . ALA A 1 184 ? -48.213 -1.330 43.743 1.00 89.12 184 ALA A CA 1
ATOM 1416 C C . ALA A 1 184 ? -48.801 0.075 43.944 1.00 89.12 184 ALA A C 1
ATOM 1418 O O . ALA A 1 184 ? -49.665 0.475 43.165 1.00 89.12 184 ALA A O 1
ATOM 1419 N N . ASP A 1 185 ? -48.226 0.852 44.864 1.00 92.38 185 ASP A N 1
ATOM 1420 C CA . ASP A 1 185 ? -48.645 2.229 45.151 1.00 92.38 185 ASP A CA 1
ATOM 1421 C C . ASP A 1 185 ? -48.515 3.132 43.910 1.00 92.38 185 ASP A C 1
ATOM 1423 O O . ASP A 1 185 ? -49.402 3.922 43.596 1.00 92.38 185 ASP A O 1
ATOM 1427 N N . PHE A 1 186 ? -47.432 2.988 43.137 1.00 90.31 186 PHE A N 1
ATOM 1428 C CA . PHE A 1 186 ? -47.243 3.760 41.906 1.00 90.31 186 PHE A CA 1
ATOM 1429 C C . PHE A 1 186 ? -48.262 3.405 40.812 1.00 90.31 186 PHE A C 1
ATOM 1431 O O . PHE A 1 186 ? -48.720 4.284 40.081 1.00 90.31 186 PHE A O 1
ATOM 1438 N N . VAL A 1 187 ? -48.621 2.125 40.675 1.00 92.31 187 VAL A N 1
ATOM 1439 C CA . VAL A 1 187 ? -49.654 1.689 39.721 1.00 92.31 187 VAL A CA 1
ATOM 1440 C C . VAL A 1 187 ? -51.026 2.210 40.137 1.00 92.31 187 VAL A C 1
ATOM 1442 O O . VAL A 1 187 ? -51.795 2.633 39.276 1.00 92.31 187 VAL A O 1
ATOM 1445 N N . GLU A 1 188 ? -51.327 2.212 41.431 1.00 90.81 188 GLU A N 1
ATOM 1446 C CA . GLU A 1 188 ? -52.573 2.764 41.959 1.00 90.81 188 GLU A CA 1
ATOM 1447 C C . GLU A 1 188 ? -52.665 4.273 41.690 1.00 90.81 188 GLU A C 1
ATOM 1449 O O . GLU A 1 188 ? -53.664 4.740 41.145 1.00 90.81 188 GLU A O 1
ATOM 1454 N N . LEU A 1 189 ? -51.571 5.005 41.906 1.00 91.69 189 LEU A N 1
ATOM 1455 C CA . LEU A 1 189 ? -51.484 6.439 41.627 1.00 91.69 189 LEU A CA 1
ATOM 1456 C C . LEU A 1 189 ? -51.609 6.761 40.125 1.00 91.69 189 LEU A C 1
ATOM 1458 O O . LEU A 1 189 ? -52.269 7.725 39.742 1.00 91.69 189 LEU A O 1
ATOM 1462 N N . GLN A 1 190 ? -51.038 5.926 39.249 1.00 88.38 190 GLN A N 1
ATOM 1463 C CA . GLN A 1 190 ? -51.240 6.020 37.795 1.00 88.38 190 GLN A CA 1
ATOM 1464 C C . GLN A 1 190 ? -52.708 5.789 37.399 1.00 88.38 190 GLN A C 1
ATOM 1466 O O . GLN A 1 190 ? -53.218 6.470 36.510 1.00 88.38 190 GLN A O 1
ATOM 1471 N N . GLN A 1 191 ? -53.394 4.839 38.041 1.00 90.50 191 GLN A N 1
ATOM 1472 C CA . GLN A 1 191 ? -54.810 4.565 37.783 1.00 90.50 191 GLN A CA 1
ATOM 1473 C C . GLN A 1 191 ? -55.721 5.677 38.302 1.00 90.50 191 GLN A C 1
ATOM 1475 O O . GLN A 1 191 ? -56.725 5.978 37.663 1.00 90.50 191 GLN A O 1
ATOM 1480 N N . GLU A 1 192 ? -55.385 6.283 39.437 1.00 90.31 192 GLU A N 1
ATOM 1481 C CA . GLU A 1 192 ? -56.119 7.409 40.011 1.00 90.31 192 GLU A CA 1
ATOM 1482 C C . GLU A 1 192 ? -55.984 8.656 39.128 1.00 90.31 192 GLU A C 1
ATOM 1484 O O . GLU A 1 192 ? -56.991 9.205 38.687 1.00 90.31 192 GLU A O 1
ATOM 1489 N N . MET A 1 193 ? -54.760 8.993 38.704 1.00 87.62 193 MET A N 1
ATOM 1490 C CA . MET A 1 193 ? -54.525 10.059 37.721 1.00 87.62 193 MET A CA 1
ATOM 1491 C C . MET A 1 193 ? -55.267 9.836 36.395 1.00 87.62 193 MET A C 1
ATOM 1493 O O . MET A 1 193 ? -55.689 10.796 35.759 1.00 87.62 193 MET A O 1
ATOM 1497 N N . ALA A 1 194 ? -55.417 8.582 35.958 1.00 82.62 194 ALA A N 1
ATOM 1498 C CA . ALA A 1 194 ? -56.150 8.243 34.741 1.00 82.62 194 ALA A CA 1
ATOM 1499 C C . ALA A 1 194 ? -57.682 8.280 34.904 1.00 82.62 194 ALA A C 1
ATOM 1501 O O . ALA A 1 194 ? -58.380 8.280 33.896 1.00 82.62 194 ALA A O 1
ATOM 1502 N N . ARG A 1 195 ? -58.212 8.274 36.136 1.00 84.81 195 ARG A N 1
ATOM 1503 C CA . ARG A 1 195 ? -59.651 8.445 36.414 1.00 84.81 195 ARG A CA 1
ATOM 1504 C C . ARG A 1 195 ? -60.058 9.911 36.526 1.00 84.81 195 ARG A C 1
ATOM 1506 O O . ARG A 1 195 ? -61.215 10.222 36.258 1.00 84.81 195 ARG A O 1
ATOM 1513 N N . ASP A 1 196 ? -59.128 10.769 36.934 1.00 82.62 196 ASP A N 1
ATOM 1514 C CA . ASP A 1 196 ? -59.349 12.211 37.090 1.00 82.62 196 ASP A CA 1
ATOM 1515 C C . ASP A 1 196 ? -59.184 13.005 35.774 1.00 82.62 196 ASP A C 1
ATOM 1517 O O . ASP A 1 196 ? -59.484 14.201 35.736 1.00 82.62 196 ASP A O 1
ATOM 1521 N N . LEU A 1 197 ? -58.722 12.347 34.701 1.00 71.94 197 LEU A N 1
ATOM 1522 C CA . LEU A 1 197 ? -58.656 12.854 33.319 1.00 71.94 197 LEU A CA 1
ATOM 1523 C C . LEU A 1 197 ? -59.880 12.423 32.501 1.00 71.94 197 LEU A C 1
ATOM 1525 O O . LEU A 1 197 ? -60.377 13.274 31.726 1.00 71.94 197 LEU A O 1
#

Secondary structure (DSSP, 8-state):
-----PPPPPP-------HHHHHHHHHHHHHHHHIIIIIHHHHT-TTTTT-HHHHHHHHHHHHHHHHHHHHHHHHHHHHHHHHHHHHHHHHHHHHS-HHHHHHHHHHHHHHHHHHHHHHHHHHHHHHHHHHHHHHHHHHHHHHHHHHHHHHHHHHHHHHHHHHHHHHSPP--HHHHHHHHHHHHHHHHHHHHHHH--

Organism: Aristolochia fimbriata (NCBI:txid158543)

Radius of gyration: 37.53 Å; chains: 1; bounding box: 92×31×120 Å

pLDDT: mean 72.34, std 16.34, range [31.86, 94.88]

Sequence (197 aa):
MTTSLTLPTLPASTSLATPSQQLLSHVGGVMLQVWRDQITPRMLSPDVVRDTSLAVDANFIIRKLQEVSHDVTRLQVYTQKLQALKDMESLAGEKASRTSRDWAKSDARETLDALSSKLENAKITLDEAAEDLSEAKADEEDARERLELATEQLQSAKTKKVEEVIARPTLSAAEEATLLSLRADFVELQQEMARDL

Foldseek 3Di:
DDDDDDDDDDDPDPDPDDPVLVVLCVVLVVLVCCCVPPPVVVCPPPVQVPPVVSVVVSVVVVVLSVVLNVLSVVLNVLVVVLVVLVVVLVVLVPDDDPVVSVVSNVVSVVVNVVSVVVNVVSVVVNVVSVVVVVVVVVVVVVVVVVVVVVVVVVVVVVVVVVVVVVPPPPQPPVRVVVVVVVVVVVVVVVVVVVVVD